Protein AF-A0A2V2U692-F1 (afdb_monomer_lite)

Structure (mmCIF, N/CA/C/O backbone):
data_AF-A0A2V2U692-F1
#
_entry.id   AF-A0A2V2U692-F1
#
loop_
_atom_site.group_PDB
_atom_site.id
_atom_site.type_symbol
_atom_site.label_atom_id
_atom_site.label_alt_id
_atom_site.label_comp_id
_atom_site.label_asym_id
_atom_site.label_entity_id
_atom_site.label_seq_id
_atom_site.pdbx_PDB_ins_code
_atom_site.Cartn_x
_atom_site.Cartn_y
_atom_site.Cartn_z
_atom_site.occupancy
_atom_site.B_iso_or_equiv
_atom_site.auth_seq_id
_atom_site.auth_comp_id
_atom_site.auth_asym_id
_atom_site.auth_atom_id
_atom_site.pdbx_PDB_model_num
ATOM 1 N N . MET A 1 1 ? -10.431 23.987 92.069 1.00 60.16 1 MET A N 1
ATOM 2 C CA . MET A 1 1 ? -9.105 24.564 91.732 1.00 60.16 1 MET A CA 1
ATOM 3 C C . MET A 1 1 ? -9.364 25.806 90.897 1.00 60.16 1 MET A C 1
ATOM 5 O O . MET A 1 1 ? -10.364 25.827 90.201 1.00 60.16 1 MET A O 1
ATOM 9 N N . THR A 1 2 ? -8.535 26.847 90.949 1.00 73.06 2 THR A N 1
ATOM 10 C CA . THR A 1 2 ? -8.689 27.976 90.015 1.00 73.06 2 THR A CA 1
ATOM 11 C C . THR A 1 2 ? -7.880 27.689 88.749 1.00 73.06 2 THR A C 1
ATOM 13 O O . THR A 1 2 ? -6.688 27.391 88.827 1.00 73.06 2 THR A O 1
ATOM 16 N N . PHE A 1 3 ? -8.535 27.697 87.585 1.00 84.31 3 PHE A N 1
ATOM 17 C CA . PHE A 1 3 ? -7.842 27.670 86.293 1.00 84.31 3 PHE A CA 1
ATOM 18 C C . PHE A 1 3 ? -7.097 28.993 86.097 1.00 84.31 3 PHE A C 1
ATOM 20 O O . PHE A 1 3 ? -7.592 30.046 86.503 1.00 84.31 3 PHE A O 1
ATOM 27 N N . THR A 1 4 ? -5.910 28.953 85.489 1.00 88.12 4 THR A N 1
ATOM 28 C CA . THR A 1 4 ? -5.216 30.186 85.089 1.00 88.12 4 THR A CA 1
ATOM 29 C C . THR A 1 4 ? -5.963 30.862 83.933 1.00 88.12 4 THR A C 1
ATOM 31 O O . THR A 1 4 ? -6.728 30.215 83.215 1.00 88.12 4 THR A O 1
ATOM 34 N N . GLU A 1 5 ? -5.734 32.159 83.712 1.00 86.69 5 GLU A N 1
ATOM 35 C CA . GLU A 1 5 ? -6.373 32.911 82.615 1.00 86.69 5 GLU A CA 1
ATOM 36 C C . GLU A 1 5 ? -6.120 32.271 81.236 1.00 86.69 5 GLU A C 1
ATOM 38 O O . GLU A 1 5 ? -6.993 32.256 80.365 1.00 86.69 5 GLU A O 1
ATOM 43 N N . GLU A 1 6 ? -4.945 31.664 81.046 1.00 87.44 6 GLU A N 1
ATOM 44 C CA . GLU A 1 6 ? -4.611 30.924 79.829 1.00 87.44 6 GLU A CA 1
ATOM 45 C C . GLU A 1 6 ? -5.430 29.638 79.667 1.00 87.44 6 GLU A C 1
ATOM 47 O O . GLU A 1 6 ? -5.907 29.351 78.566 1.00 87.44 6 GLU A O 1
ATOM 52 N N . GLU A 1 7 ? -5.628 28.881 80.749 1.00 91.19 7 GLU A N 1
ATOM 53 C CA . GLU A 1 7 ? -6.432 27.656 80.746 1.00 91.19 7 GLU A CA 1
ATOM 54 C C . GLU A 1 7 ? -7.916 27.955 80.505 1.00 91.19 7 GLU A C 1
ATOM 56 O O . GLU A 1 7 ? -8.573 27.226 79.759 1.00 91.19 7 GLU A O 1
ATOM 61 N N . GLN A 1 8 ? -8.429 29.056 81.060 1.00 91.19 8 GLN A N 1
ATOM 62 C CA . GLN A 1 8 ? -9.819 29.469 80.873 1.00 91.19 8 GLN A CA 1
ATOM 63 C C . GLN A 1 8 ? -10.123 29.802 79.405 1.00 91.19 8 GLN A C 1
ATOM 65 O O . GLN A 1 8 ? -11.116 29.330 78.850 1.00 91.19 8 GLN A O 1
ATOM 70 N N . ALA A 1 9 ? -9.220 30.521 78.735 1.00 92.25 9 ALA A N 1
ATOM 71 C CA . ALA A 1 9 ? -9.363 30.822 77.314 1.00 92.25 9 ALA A CA 1
ATOM 72 C C . ALA A 1 9 ? -9.293 29.564 76.425 1.00 92.25 9 ALA A C 1
ATOM 74 O O . ALA A 1 9 ? -9.996 29.474 75.417 1.00 92.25 9 ALA A O 1
ATOM 75 N N . ILE A 1 10 ? -8.478 28.566 76.798 1.00 93.69 10 ILE A N 1
ATOM 76 C CA . ILE A 1 10 ? -8.462 27.258 76.121 1.00 93.69 10 ILE A CA 1
ATOM 77 C C . ILE A 1 10 ? -9.816 26.555 76.290 1.00 93.69 10 ILE A C 1
ATOM 79 O O . ILE A 1 10 ? -10.353 26.027 75.316 1.00 93.69 10 ILE A O 1
ATOM 83 N N . ILE A 1 11 ? -10.384 26.563 77.500 1.00 93.88 11 ILE A N 1
ATOM 84 C CA . ILE A 1 11 ? -11.689 25.953 77.795 1.00 93.88 11 ILE A CA 1
ATOM 85 C C . ILE A 1 11 ? -12.804 26.613 76.973 1.00 93.88 11 ILE A C 1
ATOM 87 O O . ILE A 1 11 ? -13.639 25.907 76.406 1.00 93.88 11 ILE A O 1
ATOM 91 N N . ASP A 1 12 ? -12.818 27.939 76.853 1.00 94.88 12 ASP A N 1
ATOM 92 C CA . ASP A 1 12 ? -13.868 28.639 76.108 1.00 94.88 12 ASP A CA 1
ATOM 93 C C . ASP A 1 12 ? -13.792 28.380 74.596 1.00 94.88 12 ASP A C 1
ATOM 95 O O . ASP A 1 12 ? -14.825 28.193 73.950 1.00 94.88 12 ASP A O 1
ATOM 99 N N . LEU A 1 13 ? -12.586 28.241 74.033 1.00 94.88 13 LEU A N 1
ATOM 100 C CA . LEU A 1 13 ? -12.413 27.803 72.643 1.00 94.88 13 LEU A CA 1
ATOM 101 C C . LEU A 1 13 ? -12.824 26.336 72.430 1.00 94.88 13 LEU A C 1
ATOM 103 O O . LEU A 1 13 ? -13.384 26.001 71.382 1.00 94.88 13 LEU A O 1
ATOM 107 N N . LEU A 1 14 ? -12.587 25.460 73.414 1.00 92.88 14 LEU A N 1
ATOM 108 C CA . LEU A 1 14 ? -13.049 24.068 73.372 1.00 92.88 14 LEU A CA 1
ATOM 109 C C . LEU A 1 14 ? -14.583 23.979 73.402 1.00 92.88 14 LEU A C 1
ATOM 111 O O . LEU A 1 14 ? -15.147 23.192 72.645 1.00 92.88 14 LEU A O 1
ATOM 115 N N . LYS A 1 15 ? -15.267 24.815 74.200 1.00 92.94 15 LYS A N 1
ATOM 116 C CA . LYS A 1 15 ? -16.745 24.901 74.218 1.00 92.94 15 LYS A CA 1
ATOM 117 C C . LYS A 1 15 ? -17.331 25.342 72.873 1.00 92.94 15 LYS A C 1
ATOM 119 O O . LYS A 1 15 ? -18.435 24.940 72.529 1.00 92.94 15 LYS A O 1
ATOM 124 N N . GLN A 1 16 ? -16.590 26.134 72.096 1.00 91.94 16 GLN A N 1
ATOM 125 C CA . GLN A 1 16 ? -16.965 26.555 70.739 1.00 91.94 16 GLN A CA 1
ATOM 126 C C . GLN A 1 16 ? -16.652 25.500 69.656 1.00 91.94 16 GLN A C 1
ATOM 128 O O . GLN A 1 16 ? -16.699 25.815 68.466 1.00 91.94 16 GLN A O 1
ATOM 133 N N . ASN A 1 17 ? -16.297 24.264 70.035 1.00 91.25 17 ASN A N 1
ATOM 134 C CA . ASN A 1 17 ? -15.921 23.172 69.126 1.00 91.25 17 ASN A CA 1
ATOM 135 C C . ASN A 1 17 ? -14.740 23.499 68.186 1.00 91.25 17 ASN A C 1
ATOM 137 O O . ASN A 1 17 ? -14.625 22.934 67.095 1.00 91.25 17 ASN A O 1
ATOM 141 N N . LYS A 1 18 ? -13.830 24.402 68.585 1.00 95.00 18 LYS A N 1
ATOM 142 C CA . LYS A 1 18 ? -12.624 24.698 67.796 1.00 95.00 18 LYS A CA 1
ATOM 143 C C . LYS A 1 18 ? -11.637 23.526 67.850 1.00 95.00 18 LYS A C 1
ATOM 145 O O . LYS A 1 18 ? -11.481 22.859 68.872 1.00 95.00 18 LYS A O 1
ATOM 150 N N . SER A 1 19 ? -10.942 23.271 66.738 1.00 94.50 19 SER A N 1
ATOM 151 C CA . SER A 1 19 ? -9.984 22.161 66.645 1.00 94.50 19 SER A CA 1
ATOM 152 C C . SER A 1 19 ? -8.722 22.423 67.475 1.00 94.50 19 SER A C 1
ATOM 154 O O . SER A 1 19 ? -8.300 23.564 67.662 1.00 94.50 19 SER A O 1
ATOM 156 N N . TYR A 1 20 ? -8.045 21.361 67.921 1.00 94.44 20 TYR A N 1
ATOM 157 C CA . TYR A 1 20 ? -6.805 21.491 68.706 1.00 94.44 20 TYR A CA 1
ATOM 158 C C . TYR A 1 20 ? -5.695 22.216 67.941 1.00 94.44 20 TYR A C 1
ATOM 160 O O . TYR A 1 20 ? -4.837 22.844 68.554 1.00 94.44 20 TYR A O 1
ATOM 168 N N . SER A 1 21 ? -5.690 22.119 66.607 1.00 91.94 21 SER A N 1
ATOM 169 C CA . SER A 1 21 ? -4.721 22.841 65.783 1.00 91.94 21 SER A CA 1
ATOM 170 C C . SER A 1 21 ? -4.979 24.344 65.809 1.00 91.94 21 SER A C 1
ATOM 172 O O . SER A 1 21 ? -4.032 25.108 65.947 1.00 91.94 21 SER A O 1
ATOM 174 N N . TYR A 1 22 ? -6.251 24.747 65.739 1.00 94.50 22 TYR A N 1
ATOM 175 C CA . TYR A 1 22 ? -6.657 26.147 65.827 1.00 94.50 22 TYR A CA 1
ATOM 176 C C . TYR A 1 22 ? -6.308 26.739 67.197 1.00 94.50 22 TYR A C 1
ATOM 178 O O . TYR A 1 22 ? -5.666 27.777 67.279 1.00 94.50 22 TYR A O 1
ATOM 186 N N . ILE A 1 23 ? -6.648 26.036 68.280 1.00 94.81 23 ILE A N 1
ATOM 187 C CA . ILE A 1 23 ? -6.387 26.498 69.654 1.00 94.81 23 ILE A CA 1
ATOM 188 C C . ILE A 1 23 ? -4.881 26.617 69.925 1.00 94.81 23 ILE A C 1
ATOM 190 O O . ILE A 1 23 ? -4.443 27.559 70.582 1.00 94.81 23 ILE A O 1
ATOM 194 N N . ALA A 1 24 ? -4.079 25.683 69.404 1.00 93.75 24 ALA A N 1
ATOM 195 C CA . ALA A 1 24 ? -2.625 25.729 69.538 1.00 93.75 24 ALA A CA 1
ATOM 196 C C . ALA A 1 24 ? -2.021 26.956 68.844 1.00 93.75 24 ALA A C 1
ATOM 198 O O . ALA A 1 24 ? -1.100 27.566 69.382 1.00 93.75 24 ALA A O 1
ATOM 199 N N . GLN A 1 25 ? -2.556 27.320 67.677 1.00 93.00 25 GLN A N 1
ATOM 200 C CA . GLN A 1 25 ? -2.121 28.486 66.915 1.00 93.00 25 GLN A CA 1
ATOM 201 C C . GLN A 1 25 ? -2.566 29.797 67.576 1.00 93.00 25 GLN A C 1
ATOM 203 O O . GLN A 1 25 ? -1.743 30.686 67.749 1.00 93.00 25 GLN A O 1
ATOM 208 N N . GLU A 1 26 ? -3.830 29.882 67.997 1.00 93.31 26 GLU A N 1
ATOM 209 C CA . GLU A 1 26 ? -4.440 31.086 68.580 1.00 93.31 26 GLU A CA 1
ATOM 210 C C . GLU A 1 26 ? -3.880 31.428 69.966 1.00 93.31 26 GLU A C 1
ATOM 212 O O . GLU A 1 26 ? -3.677 32.587 70.308 1.00 93.31 26 GLU A O 1
ATOM 217 N N . ARG A 1 27 ? -3.644 30.408 70.799 1.00 92.56 27 ARG A N 1
ATOM 218 C CA . ARG A 1 27 ? -3.171 30.592 72.180 1.00 92.56 27 ARG A CA 1
ATOM 219 C C . ARG A 1 27 ? -1.671 30.355 72.330 1.00 92.56 27 ARG A C 1
ATOM 221 O O . ARG A 1 27 ? -1.178 30.373 73.450 1.00 92.56 27 ARG A O 1
ATOM 228 N N . HIS A 1 28 ? -0.963 30.082 71.232 1.00 90.31 28 HIS A N 1
ATOM 229 C CA . HIS A 1 28 ? 0.457 29.714 71.223 1.00 90.31 28 HIS A CA 1
ATOM 230 C C . HIS A 1 28 ? 0.811 28.594 72.220 1.00 90.31 28 HIS A C 1
ATOM 232 O O . HIS A 1 28 ? 1.889 28.581 72.813 1.00 90.31 28 HIS A O 1
ATOM 238 N N . THR A 1 29 ? -0.094 27.624 72.411 1.00 91.75 29 THR A N 1
ATOM 239 C CA . THR A 1 29 ? 0.102 26.525 73.370 1.00 91.75 29 THR A CA 1
ATOM 240 C C . THR A 1 29 ? 0.307 25.186 72.675 1.00 91.75 29 THR A C 1
ATOM 242 O O . THR A 1 29 ? -0.199 24.927 71.583 1.00 91.75 29 THR A O 1
ATOM 245 N N . SER A 1 30 ? 1.047 24.281 73.319 1.00 93.81 30 SER A N 1
ATOM 246 C CA . SER A 1 30 ? 1.223 22.935 72.773 1.00 93.81 30 SER A CA 1
ATOM 247 C C . SER A 1 30 ? -0.081 22.130 72.847 1.00 93.81 30 SER A C 1
ATOM 249 O O . SER A 1 30 ? -0.811 22.177 73.839 1.00 93.81 30 SER A O 1
ATOM 251 N N . ARG A 1 31 ? -0.331 21.278 71.843 1.00 90.62 31 ARG A N 1
ATOM 252 C CA . ARG A 1 31 ? -1.474 20.337 71.835 1.00 90.62 31 ARG A CA 1
ATOM 253 C C . ARG A 1 31 ? -1.527 19.446 73.082 1.00 90.62 31 ARG A C 1
ATOM 255 O O . ARG A 1 31 ? -2.606 19.060 73.525 1.00 90.62 31 ARG A O 1
ATOM 262 N N . ARG A 1 32 ? -0.363 19.143 73.669 1.00 91.88 32 ARG A N 1
ATOM 263 C CA . ARG A 1 32 ? -0.252 18.377 74.917 1.00 91.88 32 ARG A CA 1
ATOM 264 C C . ARG A 1 32 ? -0.815 19.151 76.108 1.00 91.88 32 ARG A C 1
ATOM 266 O O . ARG A 1 32 ? -1.456 18.539 76.957 1.00 91.88 32 ARG A O 1
ATOM 273 N N . ASN A 1 33 ? -0.606 20.468 76.150 1.00 91.50 33 ASN A N 1
ATOM 274 C CA . ASN A 1 33 ? -1.170 21.326 77.188 1.00 91.50 33 ASN A CA 1
ATOM 275 C C . ASN A 1 33 ? -2.694 21.427 77.043 1.00 91.50 33 ASN A C 1
ATOM 277 O O . ASN A 1 33 ? -3.408 21.130 77.992 1.00 91.50 33 ASN A O 1
ATOM 281 N N . ILE A 1 34 ? -3.191 21.669 75.823 1.00 93.75 34 ILE A N 1
ATOM 282 C CA . ILE A 1 34 ? -4.634 21.703 75.511 1.00 93.75 34 ILE A CA 1
ATOM 283 C C . ILE A 1 34 ? -5.331 20.414 75.965 1.00 93.75 34 ILE A C 1
ATOM 285 O O . ILE A 1 34 ? -6.373 20.453 76.616 1.00 93.75 34 ILE A O 1
ATOM 289 N N . SER A 1 35 ? -4.730 19.255 75.674 1.00 93.62 35 SER A N 1
ATOM 290 C CA . SER A 1 35 ? -5.278 17.963 76.093 1.00 93.62 35 SER A CA 1
ATOM 291 C C . SER A 1 35 ? -5.314 17.791 77.614 1.00 93.62 35 SER A C 1
ATOM 293 O O . SER A 1 35 ? -6.242 17.164 78.123 1.00 93.62 35 SER A O 1
ATOM 295 N N . ARG A 1 36 ? -4.317 18.310 78.344 1.00 93.56 36 ARG A N 1
ATOM 296 C CA . ARG A 1 36 ? -4.291 18.264 79.814 1.00 93.56 36 ARG A CA 1
ATOM 297 C C . ARG A 1 36 ? -5.360 19.173 80.410 1.00 93.56 36 ARG A C 1
ATOM 299 O O . ARG A 1 36 ? -6.075 18.733 81.304 1.00 93.56 36 ARG A O 1
ATOM 306 N N . THR A 1 37 ? -5.503 20.389 79.888 1.00 92.88 37 THR A N 1
ATOM 307 C CA . THR A 1 37 ? -6.525 21.342 80.332 1.00 92.88 37 THR A CA 1
ATOM 308 C C . THR A 1 37 ? -7.933 20.806 80.072 1.00 92.88 37 THR A C 1
ATOM 310 O O . THR A 1 37 ? -8.757 20.833 80.981 1.00 92.88 37 THR A O 1
ATOM 313 N N . LYS A 1 38 ? -8.196 20.215 78.894 1.00 93.75 38 LYS A N 1
ATOM 314 C CA . LYS A 1 38 ? -9.482 19.555 78.601 1.00 93.75 38 LYS A CA 1
ATOM 315 C C . LYS A 1 38 ? -9.794 18.446 79.607 1.00 93.75 38 LYS A C 1
ATOM 317 O O . LYS A 1 38 ? -10.885 18.423 80.163 1.00 93.75 38 LYS A O 1
ATOM 322 N N . LYS A 1 39 ? -8.826 17.564 79.873 1.00 92.81 39 LYS A N 1
ATOM 323 C CA . LYS A 1 39 ? -9.001 16.459 80.822 1.00 92.81 39 LYS A CA 1
ATOM 324 C C . LYS A 1 39 ? -9.292 16.968 82.239 1.00 92.81 39 LYS A C 1
ATOM 326 O O . LYS A 1 39 ? -10.225 16.495 82.873 1.00 92.81 39 LYS A O 1
ATOM 331 N N . ARG A 1 40 ? -8.540 17.970 82.713 1.00 90.88 40 ARG A N 1
ATOM 332 C CA . ARG A 1 40 ? -8.783 18.611 84.019 1.00 90.88 40 ARG A CA 1
ATOM 333 C C . ARG A 1 40 ? -10.176 19.239 84.100 1.00 90.88 40 ARG A C 1
ATOM 335 O O . ARG A 1 40 ? -10.840 19.102 85.119 1.00 90.88 40 ARG A O 1
ATOM 342 N N . TYR A 1 41 ? -10.617 19.900 83.031 1.00 90.06 41 TYR A N 1
ATOM 343 C CA . TYR A 1 41 ? -11.951 20.491 82.948 1.00 90.06 41 TYR A CA 1
ATOM 344 C C . TYR A 1 41 ? -13.064 19.434 83.014 1.00 90.06 41 TYR A C 1
ATOM 346 O O . TYR A 1 41 ? -14.029 19.605 83.754 1.00 90.06 41 TYR A O 1
ATOM 354 N N . GLU A 1 42 ? -12.918 18.322 82.292 1.00 88.56 42 GLU A N 1
ATOM 355 C CA . GLU A 1 42 ? -13.860 17.196 82.344 1.00 88.56 42 GLU A CA 1
ATOM 356 C C . GLU A 1 42 ? -13.921 16.570 83.748 1.00 88.56 42 GLU A C 1
ATOM 358 O O . GLU A 1 42 ? -15.014 16.332 84.260 1.00 88.56 42 GLU A O 1
ATOM 363 N N . GLU A 1 43 ? -12.770 16.388 84.404 1.00 86.44 43 GLU A N 1
ATOM 364 C CA . GLU A 1 43 ? -12.675 15.861 85.773 1.00 86.44 43 GLU A CA 1
ATOM 365 C C . GLU A 1 43 ? -13.322 16.793 86.820 1.00 86.44 43 GLU A C 1
ATOM 367 O O . GLU A 1 43 ? -13.951 16.329 87.777 1.00 86.44 43 GLU A O 1
ATOM 372 N N . GLU A 1 44 ? -13.203 18.115 86.660 1.00 83.62 44 GLU A N 1
ATOM 373 C CA . GLU A 1 44 ? -13.838 19.089 87.559 1.00 83.62 44 GLU A CA 1
ATOM 374 C C . GLU A 1 44 ? -15.355 19.177 87.319 1.00 83.62 44 GLU A C 1
ATOM 376 O O . GLU A 1 44 ? -16.126 19.290 88.273 1.00 83.62 44 GLU A O 1
ATOM 381 N N . GLN A 1 45 ? -15.812 18.994 86.075 1.00 80.62 45 GLN A N 1
ATOM 382 C CA . GLN A 1 45 ? -17.240 18.867 85.762 1.00 80.62 45 GLN A CA 1
ATOM 383 C C . GLN A 1 45 ? -17.864 17.594 86.347 1.00 80.62 45 GLN A C 1
ATOM 385 O O . GLN A 1 45 ? -19.007 17.630 86.806 1.00 80.62 45 GLN A O 1
ATOM 390 N N . THR A 1 46 ? -17.137 16.472 86.375 1.00 76.81 46 THR A N 1
ATOM 391 C CA . THR A 1 46 ? -17.617 15.249 87.038 1.00 76.81 46 THR A CA 1
ATOM 392 C C . THR A 1 46 ? -17.681 15.408 88.556 1.00 76.81 46 THR A C 1
ATOM 394 O O . THR A 1 46 ? -18.691 15.042 89.152 1.00 76.81 46 THR A O 1
ATOM 397 N N . LYS A 1 47 ? -16.689 16.062 89.178 1.00 74.62 47 LYS A N 1
ATOM 398 C CA . LYS A 1 47 ? -16.688 16.324 90.630 1.00 74.62 47 LYS A CA 1
ATOM 399 C C . LYS A 1 47 ? -17.812 17.271 91.059 1.00 74.62 47 LYS A C 1
ATOM 401 O O . LYS A 1 47 ? -18.485 17.002 92.050 1.00 74.62 47 LYS A O 1
ATOM 406 N N . ASN A 1 48 ? -18.086 18.320 90.278 1.00 63.62 48 ASN A N 1
ATOM 407 C CA . ASN A 1 48 ? -19.210 19.224 90.540 1.00 63.62 48 ASN A CA 1
ATOM 408 C C . ASN A 1 48 ? -20.578 18.539 90.356 1.00 63.62 48 ASN A C 1
ATOM 410 O O . ASN A 1 48 ? -21.522 18.859 91.078 1.00 63.62 48 ASN A O 1
ATOM 414 N N . LYS A 1 49 ? -20.705 17.574 89.433 1.00 63.91 49 LYS A N 1
ATOM 415 C CA . LYS A 1 49 ? -21.928 16.760 89.294 1.00 63.91 49 LYS A CA 1
ATOM 416 C C . LYS A 1 49 ? -22.116 15.782 90.457 1.00 63.91 49 LYS A C 1
ATOM 418 O O . LYS A 1 49 ? -23.246 15.600 90.899 1.00 63.91 49 LYS A O 1
ATOM 423 N N . GLU A 1 50 ? -21.040 15.202 90.983 1.00 59.72 50 GLU A N 1
ATOM 424 C CA . GLU A 1 50 ? -21.099 14.304 92.144 1.00 59.72 50 GLU A CA 1
ATOM 425 C C . GLU A 1 50 ? -21.409 15.063 93.446 1.00 59.72 50 GLU A C 1
ATOM 427 O O . GLU A 1 50 ? -22.249 14.603 94.219 1.00 59.72 50 GLU A O 1
ATOM 432 N N . GLN A 1 51 ? -20.864 16.271 93.647 1.00 53.84 51 GLN A N 1
ATOM 433 C CA . GLN A 1 51 ? -21.195 17.125 94.801 1.00 53.84 51 GLN A CA 1
ATOM 434 C C . GLN A 1 51 ? -22.603 17.747 94.732 1.00 53.84 51 GLN A C 1
ATOM 436 O O . GLN A 1 51 ? -23.257 17.856 95.767 1.00 53.84 51 GLN A O 1
ATOM 441 N N . ASN A 1 52 ? -23.139 18.041 93.539 1.00 49.78 52 ASN A N 1
ATOM 442 C CA . ASN A 1 52 ? -24.546 18.449 93.377 1.00 49.78 52 ASN A CA 1
ATOM 443 C C . ASN A 1 52 ? -25.547 17.275 93.413 1.00 49.78 52 ASN A C 1
ATOM 445 O O . ASN A 1 52 ? -26.753 17.509 93.440 1.00 49.78 52 ASN A O 1
ATOM 449 N N . SER A 1 53 ? -25.082 16.019 93.463 1.00 47.62 53 SER A N 1
ATOM 450 C CA . SER A 1 53 ? -25.946 14.839 93.651 1.00 47.62 53 SER A CA 1
ATOM 451 C C . SER A 1 53 ? -26.215 14.488 95.125 1.00 47.62 53 SER A C 1
ATOM 453 O O . SER A 1 53 ? -27.042 13.622 95.407 1.00 47.62 53 SER A O 1
ATOM 455 N N . VAL A 1 54 ? -25.564 15.181 96.072 1.00 49.28 54 VAL A N 1
ATOM 456 C CA . VAL A 1 54 ? -25.684 14.930 97.525 1.00 49.28 54 VAL A CA 1
ATOM 457 C C . VAL A 1 54 ? -26.590 15.953 98.239 1.00 49.28 54 VAL A C 1
ATOM 459 O O . VAL A 1 54 ? -26.963 15.731 99.383 1.00 49.28 54 VAL A O 1
ATOM 462 N N . VAL A 1 55 ? -27.057 17.014 97.564 1.00 45.56 55 VAL A N 1
ATOM 463 C CA . VAL A 1 55 ? -27.984 18.015 98.154 1.00 45.56 55 VAL A CA 1
ATOM 464 C C . VAL A 1 55 ? -29.468 17.760 97.815 1.00 45.56 55 VAL A C 1
ATOM 466 O O . VAL A 1 55 ? -30.342 18.415 98.360 1.00 45.56 55 VAL A O 1
ATOM 469 N N . ASN A 1 56 ? -29.797 16.735 97.017 1.00 44.69 56 ASN A N 1
ATOM 470 C CA . ASN A 1 56 ? -31.187 16.286 96.796 1.00 44.69 56 ASN A CA 1
ATOM 471 C C . ASN A 1 56 ? -31.413 14.844 97.286 1.00 44.69 56 ASN A C 1
ATOM 473 O O . ASN A 1 56 ? -31.967 14.000 96.580 1.00 44.69 56 ASN A O 1
ATOM 477 N N . LYS A 1 57 ? -30.955 14.550 98.507 1.00 43.22 57 LYS A N 1
ATOM 478 C CA . LYS A 1 57 ? -31.222 13.289 99.217 1.00 43.22 57 LYS A CA 1
ATOM 479 C C . LYS A 1 57 ? -31.652 13.512 100.673 1.00 43.22 57 LYS A C 1
ATOM 481 O O . LYS A 1 57 ? -31.343 12.710 101.537 1.00 43.22 57 LYS A O 1
ATOM 486 N N . GLU A 1 58 ? -32.417 14.567 100.935 1.00 44.44 58 GLU A N 1
ATOM 487 C CA . GLU A 1 58 ? -33.189 14.724 102.177 1.00 44.44 58 GLU A CA 1
ATOM 488 C C . GLU A 1 58 ? -34.577 15.272 101.835 1.00 44.44 58 GLU A C 1
ATOM 490 O O . GLU A 1 58 ? -34.815 16.475 101.849 1.00 44.44 58 GLU A O 1
ATOM 495 N N . SER A 1 59 ? -35.466 14.378 101.397 1.00 41.78 59 SER A N 1
ATOM 496 C CA . SER A 1 59 ? -36.940 14.483 101.473 1.00 41.78 59 SER A CA 1
ATOM 497 C C . SER A 1 59 ? -37.584 13.364 100.643 1.00 41.78 59 SER A C 1
ATOM 499 O O . SER A 1 59 ? -38.383 13.589 99.740 1.00 41.78 59 SER A O 1
ATOM 501 N N . VAL A 1 60 ? -37.222 12.116 100.946 1.00 49.28 60 VAL A N 1
ATOM 502 C CA . VAL A 1 60 ? -38.062 10.959 100.611 1.00 49.28 60 VAL A CA 1
ATOM 503 C C . VAL A 1 60 ? -38.525 10.386 101.932 1.00 49.28 60 VAL A C 1
ATOM 505 O O . VAL A 1 60 ? -37.946 9.441 102.438 1.00 49.28 60 VAL A O 1
ATOM 508 N N . GLU A 1 61 ? -39.517 11.045 102.513 1.00 45.09 61 GLU A N 1
ATOM 509 C CA . GLU A 1 61 ? -40.505 10.447 103.402 1.00 45.09 61 GLU A CA 1
ATOM 510 C C . GLU A 1 61 ? -41.594 11.505 103.608 1.00 45.09 61 GLU A C 1
ATOM 512 O O . GLU A 1 61 ? -41.333 12.592 104.117 1.00 45.09 61 GLU A O 1
ATOM 517 N N . ASN A 1 62 ? -42.809 11.171 103.166 1.00 44.78 62 ASN A N 1
ATOM 518 C CA . ASN A 1 62 ? -44.053 11.944 103.274 1.00 44.78 62 ASN A CA 1
ATOM 519 C C . ASN A 1 62 ? -44.274 13.054 102.231 1.00 44.78 62 ASN A C 1
ATOM 521 O O . ASN A 1 62 ? -44.026 14.222 102.502 1.00 44.78 62 ASN A O 1
ATOM 525 N N . GLN A 1 63 ? -44.847 12.685 101.077 1.00 39.84 63 GLN A N 1
ATOM 526 C CA . GLN A 1 63 ? -46.008 13.371 100.474 1.00 39.84 63 GLN A CA 1
ATOM 527 C C . GLN A 1 63 ? -46.470 12.622 99.210 1.00 39.84 63 GLN A C 1
ATOM 529 O O . GLN A 1 63 ? -46.211 13.007 98.071 1.00 39.84 63 GLN A O 1
ATOM 534 N N . GLU A 1 64 ? -47.200 11.526 99.417 1.00 46.59 64 GLU A N 1
ATOM 535 C CA . GLU A 1 64 ? -48.281 11.178 98.495 1.00 46.59 64 GLU A CA 1
ATOM 536 C C . GLU A 1 64 ? -49.311 12.318 98.525 1.00 46.59 64 GLU A C 1
ATOM 538 O O . GLU A 1 64 ? -49.585 12.863 99.590 1.00 46.59 64 GLU A O 1
ATOM 543 N N . GLN A 1 65 ? -49.906 12.621 97.366 1.00 44.06 65 GLN A N 1
ATOM 544 C CA . GLN A 1 65 ? -50.950 13.637 97.121 1.00 44.06 65 GLN A CA 1
ATOM 545 C C . GLN A 1 65 ? -50.467 15.020 96.640 1.00 44.06 65 GLN A C 1
ATOM 547 O O . GLN A 1 65 ? -50.744 16.044 97.248 1.00 44.06 65 GLN A O 1
ATOM 552 N N . ASN A 1 66 ? -49.848 15.063 95.454 1.00 41.56 66 ASN A N 1
ATOM 553 C CA . ASN A 1 66 ? -50.137 16.104 94.453 1.00 41.56 66 ASN A CA 1
ATOM 554 C C . ASN A 1 66 ? -49.729 15.619 93.048 1.00 41.56 66 ASN A C 1
ATOM 556 O O . ASN A 1 66 ? -48.612 15.834 92.582 1.00 41.56 66 ASN A O 1
ATOM 560 N N . LYS A 1 67 ? -50.644 14.925 92.353 1.00 49.91 67 LYS A N 1
ATOM 561 C CA . LYS A 1 67 ? -50.501 14.624 90.918 1.00 49.91 67 LYS A CA 1
ATOM 562 C C . LYS A 1 67 ? -50.603 15.939 90.144 1.00 49.91 67 LYS A C 1
ATOM 564 O O . LYS A 1 67 ? -51.706 16.421 89.896 1.00 49.91 67 LYS A O 1
ATOM 569 N N . VAL A 1 68 ? -49.472 16.491 89.714 1.00 54.22 68 VAL A N 1
ATOM 570 C CA . VAL A 1 68 ? -49.452 17.457 88.609 1.00 54.22 68 VAL A CA 1
ATOM 571 C C . VAL A 1 68 ? -50.027 16.731 87.390 1.00 54.22 68 VAL A C 1
ATOM 573 O O . VAL A 1 68 ? -49.409 15.805 86.864 1.00 54.22 68 VAL A O 1
ATOM 576 N N . GLN A 1 69 ? -51.253 17.070 86.988 1.00 68.25 69 GLN A N 1
ATOM 577 C CA . GLN A 1 69 ? -51.867 16.499 85.793 1.00 68.25 69 GLN A CA 1
ATOM 578 C C . GLN A 1 69 ? -51.079 16.992 84.575 1.00 68.25 69 GLN A C 1
ATOM 580 O O . GLN A 1 69 ? -51.170 18.156 84.193 1.00 68.25 69 GLN A O 1
ATOM 585 N N . LEU A 1 70 ? -50.261 16.117 83.987 1.00 75.75 70 LEU A N 1
ATOM 586 C CA . LEU A 1 70 ? -49.589 16.388 82.717 1.00 75.75 70 LEU A CA 1
ATOM 587 C C . LEU A 1 70 ? -50.639 16.726 81.652 1.00 75.75 70 LEU A C 1
ATOM 589 O O . LEU A 1 70 ? -51.692 16.089 81.606 1.00 75.75 70 LEU A O 1
ATOM 593 N N . SER A 1 71 ? -50.347 17.691 80.780 1.00 87.06 71 SER A N 1
ATOM 594 C CA . SER A 1 71 ? -51.216 17.988 79.636 1.00 87.06 71 SER A CA 1
ATOM 595 C C . SER A 1 71 ? -51.369 16.750 78.739 1.00 87.06 71 SER A C 1
ATOM 597 O O . SER A 1 71 ? -50.454 15.925 78.678 1.00 87.06 71 SER A O 1
ATOM 599 N N . LYS A 1 72 ? -52.495 16.608 78.024 1.00 85.06 72 LYS A N 1
ATOM 600 C CA . LYS A 1 72 ? -52.720 15.459 77.124 1.00 85.06 72 LYS A CA 1
ATOM 601 C C . LYS A 1 72 ? -51.565 15.244 76.122 1.00 85.06 72 LYS A C 1
ATOM 603 O O . LYS A 1 72 ? -51.083 14.117 76.052 1.00 85.06 72 LYS A O 1
ATOM 608 N N . PRO A 1 73 ? -51.018 16.277 75.441 1.00 86.75 73 PRO A N 1
ATOM 609 C CA . PRO A 1 73 ? -49.824 16.114 74.606 1.00 86.75 73 PRO A CA 1
ATOM 610 C C . PRO A 1 73 ? -48.610 15.605 75.389 1.00 86.75 73 PRO A C 1
ATOM 612 O O . PRO A 1 73 ? -47.932 14.691 74.942 1.00 86.75 73 PRO A O 1
ATOM 615 N N . SER A 1 74 ? -48.357 16.120 76.596 1.00 88.44 74 SER A N 1
ATOM 616 C CA . SER A 1 74 ? -47.251 15.635 77.436 1.00 88.44 74 SER A CA 1
ATOM 617 C C . SER A 1 74 ? -47.419 14.166 77.847 1.00 88.44 74 SER A C 1
ATOM 619 O O . SER A 1 74 ? -46.426 13.452 77.959 1.00 88.44 74 SER A O 1
ATOM 621 N N . GLN A 1 75 ? -48.657 13.702 78.051 1.00 91.19 75 GLN A N 1
ATOM 622 C CA . GLN A 1 75 ? -48.957 12.289 78.305 1.00 91.19 75 GLN A CA 1
ATOM 623 C C . GLN A 1 75 ? -48.707 11.433 77.055 1.00 91.19 75 GLN A C 1
ATOM 625 O O . GLN A 1 75 ? -48.052 10.401 77.163 1.00 91.19 75 GLN A O 1
ATOM 630 N N . VAL A 1 76 ? -49.134 11.895 75.872 1.00 91.38 76 VAL A N 1
ATOM 631 C CA . VAL A 1 76 ? -48.854 11.246 74.575 1.00 91.38 76 VAL A CA 1
ATOM 632 C C . VAL A 1 76 ? -47.345 11.087 74.357 1.00 91.38 76 VAL A C 1
ATOM 634 O O . VAL A 1 76 ? -46.870 9.984 74.094 1.00 91.38 76 VAL A O 1
ATOM 637 N N . LEU A 1 77 ? -46.573 12.166 74.533 1.00 90.12 77 LEU A N 1
ATOM 638 C CA . LEU A 1 77 ? -45.113 12.150 74.391 1.00 90.12 77 LEU A CA 1
ATOM 639 C C . LEU A 1 77 ? -44.454 11.172 75.368 1.00 90.12 77 LEU A C 1
ATOM 641 O O . LEU A 1 77 ? -43.548 10.435 74.988 1.00 90.12 77 LEU A O 1
ATOM 645 N N . LYS A 1 78 ? -44.925 11.138 76.621 1.00 91.44 78 LYS A N 1
ATOM 646 C CA . LYS A 1 78 ? -44.424 10.204 77.633 1.00 91.44 78 LYS A CA 1
ATOM 647 C C . LYS A 1 78 ? -44.631 8.750 77.199 1.00 91.44 78 LYS A C 1
ATOM 649 O O . LYS A 1 78 ? -43.684 7.974 77.262 1.00 91.44 78 LYS A O 1
ATOM 654 N N . LEU A 1 79 ? -45.821 8.399 76.709 1.00 92.62 79 LEU A N 1
ATOM 655 C CA . LEU A 1 79 ? -46.113 7.041 76.238 1.00 92.62 79 LEU A CA 1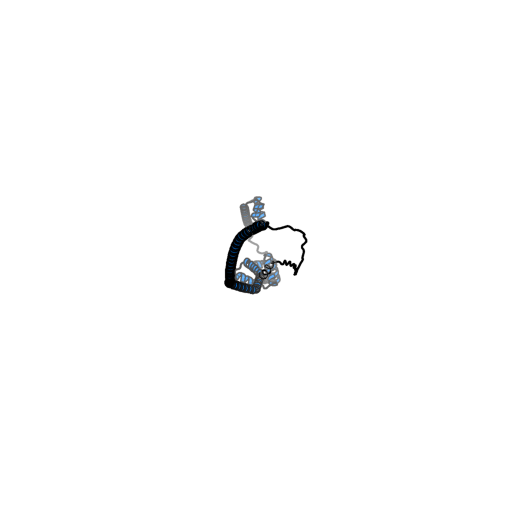
ATOM 656 C C . LEU A 1 79 ? -45.294 6.664 74.990 1.00 92.62 79 LEU A C 1
ATOM 658 O O . LEU A 1 79 ? -44.884 5.512 74.851 1.00 92.62 79 LEU A O 1
ATOM 662 N N . PHE A 1 80 ? -44.983 7.623 74.112 1.00 90.12 80 PHE A N 1
ATOM 663 C CA . PHE A 1 80 ? -44.057 7.387 72.999 1.00 90.12 80 PHE A CA 1
ATOM 664 C C . PHE A 1 80 ? -42.610 7.180 73.455 1.00 90.12 80 PHE A C 1
ATOM 666 O O . PHE A 1 80 ? -41.941 6.288 72.938 1.00 90.12 80 PHE A O 1
ATOM 673 N N . CYS A 1 81 ? -42.139 7.928 74.459 1.00 86.56 81 CY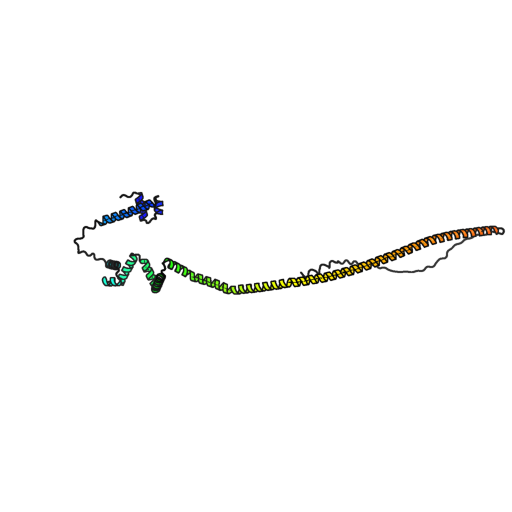S A N 1
ATOM 674 C CA . CYS A 1 81 ? -40.843 7.668 75.094 1.00 86.56 81 CYS A CA 1
ATOM 675 C C . CYS A 1 81 ? -40.786 6.279 75.754 1.00 86.56 81 CYS A C 1
ATOM 677 O O . CYS A 1 81 ? -39.719 5.674 75.815 1.00 86.56 81 CYS A O 1
ATOM 679 N N . GLU A 1 82 ? -41.925 5.764 76.222 1.00 91.00 82 GLU A N 1
ATOM 680 C CA . GLU A 1 82 ? -42.078 4.397 76.740 1.00 91.00 82 GLU A CA 1
ATOM 681 C C . GLU A 1 82 ? -42.176 3.331 75.625 1.00 91.00 82 GLU A C 1
ATOM 683 O O . GLU A 1 82 ? -42.211 2.137 75.915 1.00 91.00 82 GLU A O 1
ATOM 688 N N . GLY A 1 83 ? -42.185 3.735 74.349 1.00 87.00 83 GLY A N 1
ATOM 689 C CA . GLY A 1 83 ? -42.182 2.839 73.190 1.00 87.00 83 GLY A CA 1
ATOM 690 C C . GLY A 1 83 ? -43.559 2.334 72.751 1.00 87.00 83 GLY A C 1
ATOM 691 O O . GLY A 1 83 ? -43.624 1.404 71.943 1.00 87.00 83 GLY A O 1
ATOM 692 N N . LYS A 1 84 ? -44.657 2.921 73.251 1.00 92.81 84 LYS A N 1
ATOM 693 C CA . LYS A 1 84 ? -46.019 2.547 72.835 1.00 92.81 84 LYS A CA 1
ATOM 694 C C . LYS A 1 84 ? -46.313 2.996 71.404 1.00 92.81 84 LYS A C 1
ATOM 696 O O . LYS A 1 84 ? -45.843 4.040 70.951 1.00 92.81 84 LYS A O 1
ATOM 701 N N . LYS A 1 85 ? -47.109 2.211 70.675 1.00 90.75 85 LYS A N 1
ATOM 702 C CA . LYS A 1 85 ? -47.522 2.533 69.296 1.00 90.75 85 LYS A CA 1
ATOM 703 C C . LYS A 1 85 ? -48.645 3.566 69.292 1.00 90.75 85 LYS A C 1
ATOM 705 O O . LYS A 1 85 ? -49.461 3.587 70.205 1.00 90.75 85 LYS A O 1
ATOM 710 N N . THR A 1 86 ? -48.778 4.342 68.214 1.00 91.00 86 THR A N 1
ATOM 711 C CA . THR A 1 86 ? -49.821 5.378 68.061 1.00 91.00 86 THR A CA 1
ATOM 712 C C . THR A 1 86 ? -51.229 4.877 68.403 1.00 91.00 86 THR A C 1
ATOM 714 O O . THR A 1 86 ? -51.980 5.561 69.090 1.00 91.00 86 THR A O 1
ATOM 717 N N . VAL A 1 87 ? -51.578 3.658 67.975 1.00 92.12 87 VAL A N 1
ATOM 718 C CA . VAL A 1 87 ? -52.890 3.048 68.251 1.00 92.12 87 VAL A CA 1
ATOM 719 C C . VAL A 1 87 ? -53.072 2.735 69.740 1.00 92.12 87 VAL A C 1
ATOM 721 O O . VAL A 1 87 ? -54.142 2.971 70.286 1.00 92.12 87 VAL A O 1
ATOM 724 N N . GLU A 1 88 ? -52.031 2.246 70.413 1.00 92.06 88 GLU A N 1
ATOM 725 C CA . GLU A 1 88 ? -52.060 1.940 71.851 1.00 92.06 88 GLU A CA 1
ATOM 726 C C . GLU A 1 88 ? -52.188 3.228 72.672 1.00 92.06 88 GLU A C 1
ATOM 728 O O . GLU A 1 88 ? -52.985 3.291 73.602 1.00 92.06 88 GLU A O 1
ATOM 733 N N . VAL A 1 89 ? -51.472 4.280 72.265 1.00 92.56 89 VAL A N 1
ATOM 734 C CA . VAL A 1 89 ? -51.548 5.616 72.872 1.00 92.56 89 VAL A CA 1
ATOM 735 C C . VAL A 1 89 ? -52.936 6.238 72.695 1.00 92.56 89 VAL A C 1
ATOM 737 O O . VAL A 1 89 ? -53.474 6.809 73.642 1.00 92.56 89 VAL A O 1
ATOM 740 N N . ALA A 1 90 ? -53.539 6.100 71.509 1.00 94.31 90 ALA A N 1
ATOM 741 C CA . ALA A 1 90 ? -54.896 6.572 71.238 1.00 94.31 90 ALA A CA 1
ATOM 742 C C . ALA A 1 90 ? -55.941 5.864 72.114 1.00 94.31 90 ALA A C 1
ATOM 744 O O . ALA A 1 90 ? -56.828 6.522 72.650 1.00 94.31 90 ALA A O 1
ATOM 745 N N . ILE A 1 91 ? -55.804 4.546 72.299 1.00 92.12 91 ILE A N 1
ATOM 746 C CA . ILE A 1 91 ? -56.688 3.744 73.158 1.00 92.12 91 ILE A CA 1
ATOM 747 C C . ILE A 1 91 ? -56.519 4.125 74.635 1.00 92.12 91 ILE A C 1
ATOM 749 O O . ILE A 1 91 ? -57.503 4.273 75.350 1.00 92.12 91 ILE A O 1
ATOM 753 N N . GLU A 1 92 ? -55.283 4.285 75.104 1.00 94.44 92 GLU A N 1
ATOM 754 C CA . GLU A 1 92 ? -54.989 4.531 76.519 1.00 94.44 92 GLU A CA 1
ATOM 755 C C . GLU A 1 92 ? -55.363 5.938 76.984 1.00 94.44 92 GLU A C 1
ATOM 757 O O . GLU A 1 92 ? -55.767 6.124 78.132 1.00 94.44 92 GLU A O 1
ATOM 762 N N . LEU A 1 93 ? -55.242 6.927 76.098 1.00 92.62 93 LEU A N 1
ATOM 763 C CA . LEU A 1 93 ? -55.573 8.320 76.397 1.00 92.62 93 LEU A CA 1
ATOM 764 C C . LEU A 1 93 ? -56.962 8.737 75.902 1.00 92.62 93 LEU A C 1
ATOM 766 O O . LEU A 1 93 ? -57.323 9.905 76.066 1.00 92.62 93 LEU A O 1
ATOM 770 N N . ASP A 1 94 ? -57.720 7.804 75.314 1.00 93.50 94 ASP A N 1
ATOM 771 C CA . ASP A 1 94 ? -59.029 8.042 74.693 1.00 93.50 94 ASP A CA 1
ATOM 772 C C . ASP A 1 94 ? -58.990 9.255 73.740 1.00 93.50 94 ASP A C 1
ATOM 774 O O . ASP A 1 94 ? -59.726 10.236 73.871 1.00 93.50 94 ASP A O 1
ATOM 778 N N . MET A 1 95 ? -58.019 9.234 72.821 1.00 92.75 95 MET A N 1
ATOM 779 C CA . MET A 1 95 ? -57.754 10.305 71.857 1.00 92.75 95 MET A CA 1
ATOM 780 C C . MET A 1 95 ? -58.001 9.834 70.427 1.00 92.75 95 MET A C 1
ATOM 782 O O . MET A 1 95 ? -57.794 8.668 70.086 1.00 92.75 95 MET A O 1
ATOM 786 N N . GLN A 1 96 ? -58.387 10.760 69.545 1.00 93.56 96 GLN A N 1
ATOM 787 C CA . GLN A 1 96 ? -58.493 10.439 68.125 1.00 93.56 96 GLN A CA 1
ATOM 788 C C . GLN A 1 96 ? -57.105 10.162 67.539 1.00 93.56 96 GLN A C 1
ATOM 790 O O . GLN A 1 96 ? -56.156 10.909 67.776 1.00 93.56 96 GLN A O 1
ATOM 795 N N . ILE A 1 97 ? -56.997 9.125 66.705 1.00 91.19 97 ILE A N 1
ATOM 796 C CA . ILE A 1 97 ? -55.725 8.717 66.083 1.00 91.19 97 ILE A CA 1
ATOM 797 C C . ILE A 1 97 ? -55.072 9.881 65.325 1.00 91.19 97 ILE A C 1
ATOM 799 O O . ILE A 1 97 ? -53.868 10.067 65.432 1.00 91.19 97 ILE A O 1
ATOM 803 N N . ALA A 1 98 ? -55.858 10.719 64.641 1.00 91.56 98 ALA A N 1
ATOM 804 C CA . ALA A 1 98 ? -55.344 11.889 63.926 1.00 91.56 98 ALA A CA 1
ATOM 805 C C . ALA A 1 98 ? -54.679 12.931 64.852 1.00 91.56 98 ALA A C 1
ATOM 807 O O . ALA A 1 98 ? -53.702 13.571 64.462 1.00 91.56 98 ALA A O 1
ATOM 808 N N . GLU A 1 99 ? -55.183 13.100 66.078 1.00 91.19 99 GLU A N 1
ATOM 809 C CA . GLU A 1 99 ? -54.593 13.999 67.078 1.00 91.19 99 GLU A CA 1
ATOM 810 C C . GLU A 1 99 ? -53.297 13.411 67.644 1.00 91.19 99 GLU A C 1
ATOM 812 O O . GLU A 1 99 ? -52.304 14.124 67.790 1.00 91.19 99 GLU A O 1
ATOM 817 N N . VAL A 1 100 ? -53.283 12.101 67.901 1.00 92.56 100 VAL A N 1
ATOM 818 C CA . VAL A 1 100 ? -52.086 11.380 68.357 1.00 92.56 100 VAL A CA 1
ATOM 819 C C . VAL A 1 100 ? -51.002 11.375 67.275 1.00 92.56 100 VAL A C 1
ATOM 821 O O . VAL A 1 100 ? -49.840 11.620 67.586 1.00 92.56 100 VAL A O 1
ATOM 824 N N . ASP A 1 101 ? -51.369 11.190 66.005 1.00 89.81 101 ASP A N 1
ATOM 825 C CA . ASP A 1 101 ? -50.462 11.267 64.853 1.00 89.81 101 ASP A CA 1
ATOM 826 C C . ASP A 1 101 ? -49.827 12.653 64.712 1.00 89.81 101 ASP A C 1
ATOM 828 O O . ASP A 1 101 ? -48.644 12.765 64.390 1.00 89.81 101 ASP A O 1
ATOM 832 N N . ARG A 1 102 ? -50.588 13.725 64.967 1.00 89.94 102 ARG A N 1
ATOM 833 C CA . ARG A 1 102 ? -50.050 15.090 64.942 1.00 89.94 102 ARG A CA 1
ATOM 834 C C . ARG A 1 102 ? -48.982 15.284 66.018 1.00 89.94 102 ARG A C 1
ATOM 836 O O . ARG A 1 102 ? -47.892 15.754 65.705 1.00 89.94 102 ARG A O 1
ATOM 843 N N . VAL A 1 103 ? -49.270 14.876 67.254 1.00 90.38 103 VAL A N 1
ATOM 844 C CA . VAL A 1 103 ? -48.309 14.977 68.367 1.00 90.38 103 VAL A CA 1
ATOM 845 C C . VAL A 1 103 ? -47.106 14.053 68.142 1.00 90.38 103 VAL A C 1
ATOM 847 O O . VAL A 1 103 ? -45.981 14.420 68.468 1.00 90.38 103 VAL A O 1
ATOM 850 N N . TYR A 1 104 ? -47.307 12.880 67.534 1.00 88.75 104 TYR A N 1
ATOM 851 C CA . TYR A 1 104 ? -46.223 11.975 67.152 1.00 88.75 104 TYR A CA 1
ATOM 852 C C . TYR A 1 104 ? -45.295 12.588 66.100 1.00 88.75 104 TYR A C 1
ATOM 854 O O . TYR A 1 104 ? -44.079 12.469 66.213 1.00 88.75 104 TYR A O 1
ATOM 862 N N . LYS A 1 105 ? -45.839 13.291 65.100 1.00 85.94 105 LYS A N 1
ATOM 863 C CA . LYS A 1 105 ? -45.018 14.020 64.123 1.00 85.94 105 LYS A CA 1
ATOM 864 C C . LYS A 1 105 ? -44.168 15.087 64.807 1.00 85.94 105 LYS A C 1
ATOM 866 O O . LYS A 1 105 ? -42.952 15.060 64.650 1.00 85.94 105 LYS A O 1
ATOM 871 N N . GLU A 1 106 ? -44.778 15.935 65.634 1.00 86.69 106 GLU A N 1
ATOM 872 C CA . GLU A 1 106 ? -44.071 16.972 66.405 1.00 86.69 106 GLU A CA 1
ATOM 873 C C . GLU A 1 106 ? -42.981 16.364 67.320 1.00 86.69 106 GLU A C 1
ATOM 875 O O . GLU A 1 106 ? -41.876 16.902 67.444 1.00 86.69 106 GLU A O 1
ATOM 880 N N . TYR A 1 107 ? -43.247 15.194 67.911 1.00 86.88 107 TYR A N 1
ATOM 881 C CA . TYR A 1 107 ? -42.280 14.419 68.694 1.00 86.88 107 TYR A CA 1
ATOM 882 C C . TYR A 1 107 ? -41.101 13.913 67.861 1.00 86.88 107 TYR A C 1
ATOM 884 O O . TYR A 1 107 ? -39.944 14.081 68.247 1.00 86.88 107 TYR A O 1
ATOM 892 N N . SER A 1 108 ? -41.376 13.282 66.721 1.00 82.50 108 SER A N 1
ATOM 893 C CA . SER A 1 108 ? -40.347 12.770 65.819 1.00 82.50 108 SER A CA 1
ATOM 894 C C . SER A 1 108 ? -39.462 13.898 65.289 1.00 82.50 108 SER A C 1
ATOM 896 O O . SER A 1 108 ? -38.241 13.753 65.266 1.00 82.50 108 SER A O 1
ATOM 898 N N . GLU A 1 109 ? -40.051 15.038 64.929 1.00 84.31 109 GLU A N 1
ATOM 899 C CA . GLU A 1 109 ? -39.316 16.236 64.512 1.00 84.31 109 GLU A CA 1
ATOM 900 C C . GLU A 1 109 ? -38.408 16.754 65.636 1.00 84.31 109 GLU A C 1
ATOM 902 O O . GLU A 1 109 ? -37.221 16.995 65.408 1.00 84.31 109 GLU A O 1
ATOM 907 N N . SER A 1 110 ? -38.926 16.821 66.868 1.00 83.00 110 SER A N 1
ATOM 908 C CA . SER A 1 110 ? -38.168 17.251 68.054 1.00 83.00 110 SER A CA 1
ATOM 909 C C . SER A 1 110 ? -37.007 16.312 68.412 1.00 83.00 110 SER A C 1
ATOM 911 O O . SER A 1 110 ? -36.024 16.746 69.010 1.00 83.00 110 SER A O 1
ATOM 913 N N . ASN A 1 111 ? -37.085 15.040 68.014 1.00 82.00 111 ASN A N 1
ATOM 914 C CA . ASN A 1 111 ? -36.022 14.046 68.196 1.00 82.00 111 ASN A CA 1
ATOM 915 C C . ASN A 1 111 ? -35.035 13.974 67.020 1.00 82.00 111 ASN A C 1
ATOM 917 O O . ASN A 1 111 ? -34.218 13.055 66.959 1.00 82.00 111 ASN A O 1
ATOM 921 N N . GLY A 1 112 ? -35.105 14.913 66.071 1.00 76.81 112 GLY A N 1
ATOM 922 C CA . GLY A 1 112 ? -34.211 14.941 64.914 1.00 76.81 112 GLY A CA 1
ATOM 923 C C . GLY A 1 112 ? -34.525 13.879 63.855 1.00 76.81 112 GLY A C 1
ATOM 924 O O . GLY A 1 112 ? -33.689 13.612 62.999 1.00 76.81 112 GLY A O 1
ATOM 925 N N . LEU A 1 113 ? -35.724 13.283 63.876 1.00 83.81 113 LEU A N 1
ATOM 926 C CA . LEU A 1 113 ? -36.209 12.358 62.838 1.00 83.81 113 LEU A CA 1
ATOM 927 C C . LEU A 1 113 ? -36.937 13.085 61.695 1.00 83.81 113 LEU A C 1
ATOM 929 O O . LEU A 1 113 ? -37.636 12.451 60.904 1.00 83.81 113 LEU A O 1
ATOM 933 N N . TYR A 1 114 ? -36.777 14.407 61.605 1.00 84.62 114 TYR A N 1
ATOM 934 C CA . TYR A 1 114 ? -37.369 15.243 60.562 1.00 84.62 114 TYR A CA 1
ATOM 935 C C . TYR A 1 114 ? -37.059 14.705 59.155 1.00 84.62 114 TYR A C 1
ATOM 937 O O . TYR A 1 114 ? -37.978 14.434 58.382 1.00 84.62 114 TYR A O 1
ATOM 945 N N . ASP A 1 115 ? -35.781 14.431 58.871 1.00 81.81 115 ASP A N 1
ATOM 946 C CA . ASP A 1 115 ? -35.331 13.941 57.563 1.00 81.81 115 ASP A CA 1
ATOM 947 C C . ASP A 1 115 ? -35.961 12.587 57.201 1.00 81.81 115 ASP A C 1
ATOM 949 O O . ASP A 1 115 ? -36.312 12.341 56.050 1.00 81.81 115 ASP A O 1
ATOM 953 N N . LEU A 1 116 ? -36.154 11.704 58.188 1.00 83.62 116 LEU A N 1
ATOM 954 C CA . LEU A 1 116 ? -36.767 10.393 57.971 1.00 83.62 116 LEU A CA 1
ATOM 955 C C . LEU A 1 116 ? -38.253 10.518 57.619 1.00 83.62 116 LEU A C 1
ATOM 957 O O . LEU A 1 116 ? -38.729 9.834 56.711 1.00 83.62 116 LEU A O 1
ATOM 961 N N . ASN A 1 117 ? -38.973 11.402 58.313 1.00 83.81 117 ASN A N 1
ATOM 962 C CA . ASN A 1 117 ? -40.376 11.690 58.020 1.00 83.81 117 ASN A CA 1
ATOM 963 C C . ASN A 1 117 ? -40.536 12.310 56.627 1.00 83.81 117 ASN A C 1
ATOM 965 O O . ASN A 1 117 ? -41.440 11.922 55.887 1.00 83.81 117 ASN A O 1
ATOM 969 N N . GLN A 1 118 ? -39.634 13.215 56.243 1.00 86.31 118 GLN A N 1
ATOM 970 C CA . GLN A 1 118 ? -39.643 13.826 54.918 1.00 86.31 118 GLN A CA 1
ATOM 971 C C . GLN A 1 118 ? -39.377 12.792 53.818 1.00 86.31 118 GLN A C 1
ATOM 973 O O . GLN A 1 118 ? -40.162 12.687 52.878 1.00 86.31 118 GLN A O 1
ATOM 978 N N . VAL A 1 119 ? -38.348 11.953 53.981 1.00 86.25 119 VAL A N 1
ATOM 979 C CA . VAL A 1 119 ? -38.049 10.855 53.048 1.00 86.25 119 VAL A CA 1
ATOM 980 C C . VAL A 1 119 ? -39.233 9.894 52.928 1.00 86.25 119 VAL A C 1
ATOM 982 O O . VAL A 1 119 ? -39.565 9.470 51.825 1.00 86.25 119 VAL A O 1
ATOM 985 N N . TYR A 1 120 ? -39.906 9.559 54.032 1.00 87.12 120 TYR A N 1
ATOM 986 C CA . TYR A 1 120 ? -41.078 8.684 53.999 1.00 87.12 120 TYR A CA 1
ATOM 987 C C . TYR A 1 120 ? -42.236 9.278 53.183 1.00 87.12 120 TYR A C 1
ATOM 989 O O . TYR A 1 120 ? -42.800 8.584 52.332 1.00 87.12 120 TYR A O 1
ATOM 997 N N . GLU A 1 121 ? -42.581 10.549 53.405 1.00 87.31 121 GLU A N 1
ATOM 998 C CA . GLU A 1 121 ? -43.640 11.218 52.639 1.00 87.31 121 GLU A CA 1
ATOM 999 C C . GLU A 1 121 ? -43.248 11.395 51.161 1.00 87.31 121 GLU A C 1
ATOM 1001 O O . GLU A 1 121 ? -44.081 11.172 50.278 1.00 87.31 121 GLU A O 1
ATOM 1006 N N . ASP A 1 122 ? -41.978 11.687 50.864 1.00 87.56 122 ASP A N 1
ATOM 1007 C CA . ASP A 1 122 ? -41.467 11.769 49.490 1.00 87.56 122 ASP A CA 1
ATOM 1008 C C . ASP A 1 122 ? -41.557 10.421 48.765 1.00 87.56 122 ASP A C 1
ATOM 1010 O O . ASP A 1 122 ? -42.006 10.359 47.617 1.00 87.56 122 ASP A O 1
ATOM 1014 N N . ILE A 1 123 ? -41.200 9.320 49.434 1.00 88.38 123 ILE A N 1
ATOM 1015 C CA . ILE A 1 123 ? -41.335 7.960 48.894 1.00 88.38 123 ILE A CA 1
ATOM 1016 C C . ILE A 1 123 ? -42.803 7.623 48.658 1.00 88.38 123 ILE A C 1
ATOM 1018 O O . ILE A 1 123 ? -43.141 7.058 47.620 1.00 88.38 123 ILE A O 1
ATOM 1022 N N . LYS A 1 124 ? -43.679 7.961 49.607 1.00 85.69 124 LYS A N 1
ATOM 1023 C CA . LYS A 1 124 ? -45.119 7.708 49.512 1.00 85.69 124 LYS A CA 1
ATOM 1024 C C . LYS A 1 124 ? -45.764 8.486 48.362 1.00 85.69 124 LYS A C 1
ATOM 1026 O O . LYS A 1 124 ? -46.684 7.971 47.732 1.00 85.69 124 LYS A O 1
ATOM 1031 N N . LYS A 1 125 ? -45.295 9.707 48.087 1.00 88.12 125 LYS A N 1
ATOM 1032 C CA . LYS A 1 125 ? -45.803 10.566 47.010 1.00 88.12 125 LYS A CA 1
ATOM 1033 C C . LYS A 1 125 ? -45.251 10.186 45.634 1.00 88.12 125 LYS A C 1
ATOM 1035 O O . LYS A 1 125 ? -46.005 10.172 44.666 1.00 88.12 125 LYS A O 1
ATOM 1040 N N . ASN A 1 126 ? -43.952 9.903 45.546 1.00 80.69 126 ASN A N 1
ATOM 1041 C CA . ASN A 1 126 ? -43.233 9.763 44.275 1.00 80.69 126 ASN A CA 1
ATOM 1042 C C . ASN A 1 126 ? -42.927 8.305 43.895 1.00 80.69 126 ASN A C 1
ATOM 1044 O O . ASN A 1 126 ? -42.359 8.056 42.833 1.00 80.69 126 ASN A O 1
ATOM 1048 N N . GLY A 1 127 ? -43.267 7.329 44.740 1.00 78.06 127 GLY A N 1
ATOM 1049 C CA . GLY A 1 127 ? -42.899 5.941 44.500 1.00 78.06 127 GLY A CA 1
ATOM 1050 C C . GLY A 1 127 ? -43.688 4.916 45.307 1.00 78.06 127 GLY A C 1
ATOM 1051 O O . GLY A 1 127 ? -44.705 5.190 45.937 1.00 78.06 127 GLY A O 1
ATOM 1052 N N . SER A 1 128 ? -43.203 3.677 45.251 1.00 85.62 128 SER A N 1
ATOM 1053 C CA . SER A 1 128 ? -43.727 2.581 46.059 1.00 85.62 128 SER A CA 1
ATOM 1054 C C . SER A 1 128 ? -42.794 2.334 47.234 1.00 85.62 128 SER A C 1
ATOM 1056 O O . SER A 1 128 ? -41.625 1.995 47.042 1.00 85.62 128 SER A O 1
ATOM 1058 N N . ILE A 1 129 ? -43.331 2.411 48.454 1.00 87.56 129 ILE A N 1
ATOM 1059 C CA . ILE A 1 129 ? -42.634 1.988 49.681 1.00 87.56 129 ILE A CA 1
ATOM 1060 C C . ILE A 1 129 ? -42.087 0.558 49.517 1.00 87.56 129 ILE A C 1
ATOM 1062 O O . ILE A 1 129 ? -40.985 0.254 49.971 1.00 87.56 129 ILE A O 1
ATOM 1066 N N . SER A 1 130 ? -42.801 -0.306 48.781 1.00 88.19 130 SER A N 1
ATOM 1067 C CA . SER A 1 130 ? -42.351 -1.667 48.470 1.00 88.19 130 SER A CA 1
ATOM 1068 C C . SER A 1 130 ? -41.015 -1.693 47.718 1.00 88.19 130 SER A C 1
ATOM 1070 O O . SER A 1 130 ? -40.170 -2.535 48.017 1.00 88.19 130 SER A O 1
ATOM 1072 N N . SER A 1 131 ? -40.781 -0.762 46.788 1.00 88.44 131 SER A N 1
ATOM 1073 C CA . SER A 1 131 ? -39.524 -0.679 46.032 1.00 88.44 131 SER A CA 1
ATOM 1074 C C . SER A 1 131 ? -38.340 -0.319 46.929 1.00 88.44 131 SER A C 1
ATOM 1076 O O . SER A 1 131 ? -37.279 -0.926 46.807 1.00 88.44 131 SER A O 1
ATOM 1078 N N . PHE A 1 132 ? -38.527 0.601 47.879 1.00 89.25 132 PHE A N 1
ATOM 1079 C CA . PHE A 1 132 ? -37.490 0.955 48.854 1.00 89.25 132 PHE A CA 1
ATOM 1080 C C . PHE A 1 132 ? -37.197 -0.184 49.829 1.00 89.25 132 PHE A C 1
ATOM 1082 O O . PHE A 1 132 ? -36.034 -0.467 50.110 1.00 89.25 132 PHE A O 1
ATOM 1089 N N . VAL A 1 133 ? -38.232 -0.888 50.300 1.00 90.62 133 VAL A N 1
ATOM 1090 C CA . VAL A 1 133 ? -38.055 -2.072 51.154 1.00 90.62 133 VAL A CA 1
ATOM 1091 C C . VAL A 1 133 ? -37.287 -3.166 50.411 1.00 90.62 133 VAL A C 1
ATOM 1093 O O . VAL A 1 133 ? -36.358 -3.738 50.976 1.00 90.62 133 VAL A O 1
ATOM 1096 N N . LYS A 1 134 ? -37.614 -3.425 49.137 1.00 94.25 134 LYS A N 1
ATOM 1097 C CA . LYS A 1 134 ? -36.869 -4.374 48.293 1.00 94.25 134 LYS A CA 1
ATOM 1098 C C . LYS A 1 134 ? -35.415 -3.946 48.101 1.00 94.25 134 LYS A C 1
ATOM 1100 O O . LYS A 1 134 ? -34.524 -4.774 48.262 1.00 94.25 134 LYS A O 1
ATOM 1105 N N . LEU A 1 135 ? -35.163 -2.665 47.821 1.00 91.75 135 LEU A N 1
ATOM 1106 C CA . LEU A 1 135 ? -33.804 -2.133 47.700 1.00 91.75 135 LEU A CA 1
ATOM 1107 C C . LEU A 1 135 ? -33.013 -2.340 48.999 1.00 91.75 135 LEU A C 1
ATOM 1109 O O . LEU A 1 135 ? -31.905 -2.865 48.966 1.00 91.75 135 LEU A O 1
ATOM 1113 N N . TYR A 1 136 ? -33.600 -2.007 50.150 1.00 93.44 136 TYR A N 1
ATOM 1114 C CA . TYR A 1 136 ? -32.976 -2.227 51.455 1.00 93.44 136 TYR A CA 1
ATOM 1115 C C . TYR A 1 136 ? -32.698 -3.712 51.735 1.00 93.44 136 TYR A C 1
ATOM 1117 O O . TYR A 1 136 ? -31.628 -4.061 52.235 1.00 93.44 136 TYR A O 1
ATOM 1125 N N . GLN A 1 137 ? -33.633 -4.604 51.387 1.00 96.12 137 GLN A N 1
ATOM 1126 C CA . GLN A 1 137 ? -33.439 -6.050 51.508 1.00 96.12 137 GLN A CA 1
ATOM 1127 C C . GLN A 1 137 ? -32.260 -6.535 50.663 1.00 96.12 137 GLN A C 1
ATOM 1129 O O . GLN A 1 137 ? -31.443 -7.288 51.184 1.00 96.12 137 GLN A O 1
ATOM 1134 N N . ILE A 1 138 ? -32.130 -6.066 49.418 1.00 96.00 138 ILE A N 1
ATOM 1135 C CA . ILE A 1 138 ? -30.997 -6.398 48.541 1.00 96.00 138 ILE A CA 1
ATOM 1136 C C . ILE A 1 138 ? -29.689 -5.878 49.142 1.00 96.00 138 ILE A C 1
ATOM 1138 O O . ILE A 1 138 ? -28.741 -6.642 49.283 1.00 96.00 138 ILE A O 1
ATOM 1142 N N . ILE A 1 139 ? -29.644 -4.616 49.581 1.00 96.25 139 ILE A N 1
ATOM 1143 C CA . ILE A 1 139 ? -28.461 -4.028 50.236 1.00 96.25 139 ILE A CA 1
ATOM 1144 C C . ILE A 1 139 ? -28.028 -4.886 51.433 1.00 96.25 139 ILE A C 1
ATOM 1146 O O . ILE A 1 139 ? -26.842 -5.165 51.603 1.00 96.25 139 ILE A O 1
ATOM 1150 N N . LYS A 1 140 ? -28.987 -5.353 52.241 1.00 95.81 140 LYS A N 1
ATOM 1151 C CA . LYS A 1 140 ? -28.722 -6.219 53.395 1.00 95.81 140 LYS A CA 1
ATOM 1152 C C . LYS A 1 140 ? -28.272 -7.628 52.990 1.00 95.81 140 LYS A C 1
ATOM 1154 O O . LYS A 1 140 ? -27.359 -8.159 53.619 1.00 95.81 140 LYS A O 1
ATOM 1159 N N . GLN A 1 141 ? -28.904 -8.233 51.982 1.00 96.94 141 GLN A N 1
ATOM 1160 C CA . GLN A 1 141 ? -28.566 -9.566 51.463 1.00 96.94 141 GLN A CA 1
ATOM 1161 C C . GLN A 1 141 ? -27.146 -9.596 50.894 1.00 96.94 141 GLN A C 1
ATOM 1163 O O . GLN A 1 141 ? -26.354 -10.457 51.268 1.00 96.94 141 GLN A O 1
ATOM 1168 N N . GLU A 1 142 ? -26.807 -8.589 50.094 1.00 95.81 142 GLU A N 1
ATOM 1169 C CA . GLU A 1 142 ? -25.490 -8.408 49.479 1.00 95.81 142 GLU A CA 1
ATOM 1170 C C . GLU A 1 142 ? -24.458 -7.794 50.439 1.00 95.81 142 GLU A C 1
ATOM 1172 O O . GLU A 1 142 ? -23.298 -7.599 50.081 1.00 95.81 142 GLU A O 1
ATOM 1177 N N . ARG A 1 143 ? -24.866 -7.483 51.679 1.00 96.38 143 ARG A N 1
ATOM 1178 C CA . ARG A 1 143 ? -24.027 -6.880 52.729 1.00 96.38 143 ARG A CA 1
ATOM 1179 C C . ARG A 1 143 ? -23.321 -5.597 52.267 1.00 96.38 143 ARG A C 1
ATOM 1181 O O . ARG A 1 143 ? -22.190 -5.327 52.670 1.00 96.38 143 ARG A O 1
ATOM 1188 N N . MET A 1 144 ? -23.995 -4.802 51.438 1.00 96.44 144 MET A N 1
ATOM 1189 C CA . MET A 1 144 ? -23.455 -3.553 50.915 1.00 96.44 144 MET A CA 1
ATOM 1190 C C . MET A 1 144 ? -23.498 -2.445 51.970 1.00 96.44 144 MET A C 1
ATOM 1192 O O . MET A 1 144 ? -24.523 -2.192 52.603 1.00 96.44 144 MET A O 1
ATOM 1196 N N . GLY A 1 145 ? -22.384 -1.736 52.132 1.00 95.06 145 GLY A N 1
ATOM 1197 C CA . GLY A 1 145 ? -22.336 -0.498 52.905 1.00 95.06 145 GLY A CA 1
ATOM 1198 C C . GLY A 1 145 ? -22.964 0.671 52.141 1.00 95.06 145 GLY A C 1
ATOM 1199 O O . GLY A 1 145 ? -22.926 0.715 50.913 1.00 95.06 145 GLY A O 1
ATOM 1200 N N . MET A 1 146 ? -23.474 1.680 52.854 1.00 89.75 146 MET A N 1
ATOM 1201 C CA . MET A 1 146 ? -24.136 2.845 52.236 1.00 89.75 146 MET A CA 1
ATOM 1202 C C . MET A 1 146 ? -23.256 3.587 51.216 1.00 89.75 146 MET A C 1
ATOM 1204 O O . MET A 1 146 ? -23.757 4.057 50.199 1.00 89.75 146 MET A O 1
ATOM 1208 N N . LEU A 1 147 ? -21.937 3.643 51.438 1.00 92.94 147 LEU A N 1
ATOM 1209 C CA . LEU A 1 147 ? -20.987 4.221 50.477 1.00 92.94 147 LEU A CA 1
ATOM 1210 C C . LEU A 1 147 ? -20.903 3.414 49.173 1.00 92.94 147 LEU A C 1
ATOM 1212 O O . LEU A 1 147 ? -20.793 3.997 48.099 1.00 92.94 147 LEU A O 1
ATOM 1216 N N . GLN A 1 148 ? -20.979 2.082 49.251 1.00 93.75 148 GLN A N 1
ATOM 1217 C CA . GLN A 1 148 ? -20.986 1.219 48.067 1.00 93.75 148 GLN A CA 1
ATOM 1218 C C . GLN A 1 148 ? -22.276 1.409 47.272 1.00 93.75 148 GLN A C 1
ATOM 1220 O O . GLN A 1 148 ? -22.217 1.520 46.054 1.00 93.75 148 GLN A O 1
ATOM 1225 N N . VAL A 1 149 ? -23.417 1.533 47.958 1.00 95.06 149 VAL A N 1
ATOM 1226 C CA . VAL A 1 149 ? -24.715 1.818 47.327 1.00 95.06 149 VAL A CA 1
ATOM 1227 C C . VAL A 1 149 ? -24.698 3.176 46.629 1.00 95.06 149 VAL A C 1
ATOM 1229 O O . VAL A 1 149 ? -25.086 3.271 45.469 1.00 95.06 149 VAL A O 1
ATOM 1232 N N . ALA A 1 150 ? -24.196 4.219 47.295 1.00 92.81 150 ALA A N 1
ATOM 1233 C CA . ALA A 1 150 ? -24.079 5.547 46.697 1.00 92.81 150 ALA A CA 1
ATOM 1234 C C . ALA A 1 150 ? -23.167 5.543 45.457 1.00 92.81 150 ALA A C 1
ATOM 1236 O O . ALA A 1 150 ? -23.496 6.156 44.445 1.00 92.81 150 ALA A O 1
ATOM 1237 N N . ASN A 1 151 ? -22.043 4.823 45.510 1.00 93.94 151 ASN A N 1
ATOM 1238 C CA . ASN A 1 151 ? -21.152 4.671 44.360 1.00 93.94 151 ASN A CA 1
ATOM 1239 C C . ASN A 1 151 ? -21.799 3.862 43.228 1.00 93.94 151 ASN A C 1
ATOM 1241 O O . ASN A 1 151 ? -21.645 4.224 42.067 1.00 93.94 151 ASN A O 1
ATOM 1245 N N . LEU A 1 152 ? -22.548 2.804 43.550 1.00 94.38 152 LEU A N 1
ATOM 1246 C CA . LEU A 1 152 ? -23.267 2.001 42.563 1.00 94.38 152 LEU A CA 1
ATOM 1247 C C . LEU A 1 152 ? -24.310 2.843 41.823 1.00 94.38 152 LEU A C 1
ATOM 1249 O O . LEU A 1 152 ? -24.366 2.792 40.602 1.00 94.38 152 LEU A O 1
ATOM 1253 N N . LEU A 1 153 ? -25.088 3.655 42.545 1.00 93.25 153 LEU A N 1
ATOM 1254 C CA . LEU A 1 153 ? -26.075 4.550 41.937 1.00 93.25 153 LEU A CA 1
ATOM 1255 C C . LEU A 1 153 ? -25.418 5.565 40.993 1.00 93.25 153 LEU A C 1
ATOM 1257 O O . LEU A 1 153 ? -25.909 5.749 39.884 1.00 93.25 153 LEU A O 1
ATOM 1261 N N . LYS A 1 154 ? -24.268 6.136 41.378 1.00 94.00 154 LYS A N 1
ATOM 1262 C CA . LYS A 1 154 ? -23.483 7.014 40.492 1.00 94.00 154 LYS A CA 1
ATOM 1263 C C . LYS A 1 154 ? -23.027 6.301 39.219 1.00 94.00 154 LYS A C 1
ATOM 1265 O O . LYS A 1 154 ? -23.136 6.860 38.138 1.00 94.00 154 LYS A O 1
ATOM 1270 N N . ILE A 1 155 ? -22.554 5.058 39.326 1.00 92.50 155 ILE A N 1
ATOM 1271 C CA . ILE A 1 155 ? -22.158 4.266 38.150 1.00 92.50 155 ILE A CA 1
ATOM 1272 C C . ILE A 1 155 ? -23.375 3.976 37.264 1.00 92.50 155 ILE A C 1
ATOM 1274 O O . ILE A 1 155 ? -23.277 4.069 36.043 1.00 92.50 155 ILE A O 1
ATOM 1278 N N . CYS A 1 156 ? -24.529 3.659 37.859 1.00 93.81 156 CYS A N 1
ATOM 1279 C CA . CYS A 1 156 ? -25.761 3.401 37.117 1.00 93.81 156 CYS A CA 1
ATOM 1280 C C . CYS A 1 156 ? -26.210 4.600 36.267 1.00 93.81 156 CYS A C 1
ATOM 1282 O O . CYS A 1 156 ? -26.765 4.387 35.190 1.00 93.81 156 CYS A O 1
ATOM 1284 N N . GLU A 1 157 ? -25.940 5.836 36.698 1.00 94.31 157 GLU A N 1
ATOM 1285 C CA . GLU A 1 157 ? -26.208 7.042 35.899 1.00 94.31 157 GLU A CA 1
ATOM 1286 C C . GLU A 1 157 ? -25.339 7.116 34.630 1.00 94.31 157 GLU A C 1
ATOM 1288 O O . GLU A 1 157 ? -25.783 7.638 33.607 1.00 94.31 157 GLU A O 1
ATOM 1293 N N . GLU A 1 158 ? -24.128 6.551 34.651 1.00 95.12 158 GLU A N 1
ATOM 1294 C CA . GLU A 1 158 ? -23.209 6.542 33.504 1.00 95.12 158 GLU A CA 1
ATOM 1295 C C . GLU A 1 158 ? -23.500 5.414 32.497 1.00 95.12 158 GLU A C 1
ATOM 1297 O O . GLU A 1 158 ? -23.093 5.509 31.334 1.00 95.12 158 GLU A O 1
ATOM 1302 N N . ILE A 1 159 ? -24.219 4.357 32.903 1.00 95.88 159 ILE A N 1
ATOM 1303 C CA . ILE A 1 159 ? -24.484 3.173 32.064 1.00 95.88 159 ILE A CA 1
ATOM 1304 C C . ILE A 1 159 ? -25.119 3.537 30.711 1.00 95.88 159 ILE A C 1
ATOM 1306 O O . ILE A 1 159 ? -24.573 3.106 29.693 1.00 95.88 159 ILE A O 1
ATOM 1310 N N . PRO A 1 160 ? -26.192 4.352 30.628 1.00 96.00 160 PRO A N 1
ATOM 1311 C CA . PRO A 1 160 ? -26.805 4.689 29.340 1.00 96.00 160 PRO A CA 1
ATOM 1312 C C . PRO A 1 160 ? -25.844 5.419 28.396 1.00 96.00 160 PRO A C 1
ATOM 1314 O O . PRO A 1 160 ? -25.848 5.198 27.184 1.00 96.00 160 PRO A O 1
ATOM 1317 N N . TYR A 1 161 ? -24.984 6.280 28.946 1.00 95.94 161 TYR A N 1
ATOM 1318 C CA . TYR A 1 161 ? -23.965 6.977 28.167 1.00 95.94 161 TYR A CA 1
ATOM 1319 C C . TYR A 1 161 ? -22.900 6.008 27.635 1.00 95.94 161 TYR A C 1
ATOM 1321 O O . TYR A 1 161 ? -22.524 6.082 26.460 1.00 95.94 161 TYR A O 1
ATOM 1329 N N . LEU A 1 162 ? -22.434 5.079 28.474 1.00 95.38 162 LEU A N 1
ATOM 1330 C CA . LEU A 1 162 ? -21.478 4.046 28.074 1.00 95.38 162 LEU A CA 1
ATOM 1331 C C . LEU A 1 162 ? -22.063 3.109 27.016 1.00 95.38 162 LEU A C 1
ATOM 1333 O O . LEU A 1 162 ? -21.378 2.799 26.042 1.00 95.38 162 LEU A O 1
ATOM 1337 N N . GLU A 1 163 ? -23.327 2.716 27.156 1.00 97.06 163 GLU A N 1
ATOM 1338 C CA . GLU A 1 163 ? -24.039 1.898 26.175 1.00 97.06 163 GLU A CA 1
ATOM 1339 C C . GLU A 1 163 ? -24.164 2.628 24.833 1.00 97.06 163 GLU A C 1
ATOM 1341 O O . GLU A 1 163 ? -23.793 2.080 23.795 1.00 97.06 163 GLU A O 1
ATOM 1346 N N . ALA A 1 164 ? -24.563 3.903 24.840 1.00 96.94 164 ALA A N 1
ATOM 1347 C CA . ALA A 1 164 ? -24.622 4.711 23.625 1.00 96.94 164 ALA A CA 1
ATOM 1348 C C . ALA A 1 164 ? -23.245 4.850 22.951 1.00 96.94 164 ALA A C 1
ATOM 1350 O O . ALA A 1 164 ? -23.133 4.774 21.725 1.00 96.94 164 ALA A O 1
ATOM 1351 N N . LYS A 1 165 ? -22.174 5.034 23.734 1.00 97.44 165 LYS A N 1
ATOM 1352 C CA . LYS A 1 165 ? -20.801 5.091 23.213 1.00 97.44 165 LYS A CA 1
ATOM 1353 C C . LYS A 1 165 ? -20.366 3.749 22.623 1.00 97.44 165 LYS A C 1
ATOM 1355 O O . LYS A 1 165 ? -19.756 3.735 21.555 1.00 97.44 165 LYS A O 1
ATOM 1360 N N . TYR A 1 166 ? -20.689 2.646 23.293 1.00 97.50 166 TYR A N 1
ATOM 1361 C CA . TYR A 1 166 ? -20.417 1.298 22.807 1.00 97.50 166 TYR A CA 1
ATOM 1362 C C . TYR A 1 166 ? -21.122 1.038 21.473 1.00 97.50 166 TYR A C 1
ATOM 1364 O O . TYR A 1 166 ? -20.459 0.622 20.525 1.00 97.50 166 TYR A O 1
ATOM 1372 N N . GLN A 1 167 ? -22.413 1.369 21.360 1.00 97.75 167 GLN A N 1
ATOM 1373 C CA . GLN A 1 167 ? -23.158 1.196 20.109 1.00 97.75 167 GLN A CA 1
ATOM 1374 C C . GLN A 1 167 ? -22.566 2.032 18.972 1.00 97.75 167 GLN A C 1
ATOM 1376 O O . GLN A 1 167 ? -22.323 1.499 17.900 1.00 97.75 167 GLN A O 1
ATOM 1381 N N . ARG A 1 168 ? -22.191 3.297 19.215 1.00 96.75 168 ARG A N 1
ATOM 1382 C CA . ARG A 1 168 ? -21.515 4.116 18.187 1.00 96.75 168 ARG A CA 1
ATOM 1383 C C . ARG A 1 168 ? -20.217 3.486 17.688 1.00 96.75 168 ARG A C 1
ATOM 1385 O O . ARG A 1 168 ? -19.945 3.508 16.493 1.00 96.75 168 ARG A O 1
ATOM 1392 N N . ILE A 1 169 ? -19.391 2.962 18.595 1.00 96.44 169 ILE A N 1
ATOM 1393 C CA . ILE A 1 169 ? -18.132 2.305 18.221 1.00 96.44 169 ILE A CA 1
ATOM 1394 C C . ILE A 1 169 ? -18.424 1.031 17.427 1.00 96.44 169 ILE A C 1
ATOM 1396 O O . ILE A 1 169 ? -17.783 0.789 16.406 1.00 96.44 169 ILE A O 1
ATOM 1400 N N . LYS A 1 170 ? -19.402 0.243 17.873 1.00 97.75 170 LYS A N 1
ATOM 1401 C CA . LYS A 1 170 ? -19.844 -0.968 17.189 1.00 97.75 170 LYS A CA 1
ATOM 1402 C C . LYS A 1 170 ? -20.333 -0.661 15.771 1.00 97.75 170 LYS A C 1
ATOM 1404 O O . LYS A 1 170 ? -19.845 -1.286 14.838 1.00 97.75 170 LYS A O 1
ATOM 1409 N N . ASP A 1 171 ? -21.179 0.351 15.598 1.00 96.81 171 ASP A N 1
ATOM 1410 C CA . ASP A 1 171 ? -21.688 0.782 14.291 1.00 96.81 171 ASP A CA 1
ATOM 1411 C C . ASP A 1 171 ? -20.554 1.206 13.349 1.00 96.81 171 ASP A C 1
ATOM 1413 O O . ASP A 1 171 ? -20.565 0.877 12.164 1.00 96.81 171 ASP A O 1
ATOM 1417 N N . VAL A 1 172 ? -19.543 1.919 13.862 1.00 96.00 172 VAL A N 1
ATOM 1418 C CA . VAL A 1 172 ? -18.352 2.294 13.081 1.00 96.00 172 VAL A CA 1
ATOM 1419 C C . VAL A 1 172 ? -17.567 1.053 12.656 1.00 96.00 172 VAL A C 1
ATOM 1421 O O . VAL A 1 172 ? -17.196 0.938 11.490 1.00 96.00 172 VAL A O 1
ATOM 1424 N N . ILE A 1 173 ? -17.348 0.099 13.565 1.00 95.75 173 ILE A N 1
ATOM 1425 C CA . ILE A 1 173 ? -16.650 -1.156 13.254 1.00 95.75 173 ILE A CA 1
ATOM 1426 C C . ILE A 1 173 ? -17.430 -1.972 12.216 1.00 95.75 173 ILE A C 1
ATOM 1428 O O . ILE A 1 173 ? -16.829 -2.485 11.276 1.00 95.75 173 ILE A O 1
ATOM 1432 N N . GLU A 1 174 ? -18.752 -2.074 12.339 1.00 96.25 174 GLU A N 1
ATOM 1433 C CA . GLU A 1 174 ? -19.594 -2.815 11.393 1.00 96.25 174 GLU A CA 1
ATOM 1434 C C . GLU A 1 174 ? -19.670 -2.127 10.024 1.00 96.25 174 GLU A C 1
ATOM 1436 O O . GLU A 1 174 ? -19.649 -2.797 8.991 1.00 96.25 174 GLU A O 1
ATOM 1441 N N . LYS A 1 175 ? -19.692 -0.790 9.992 1.00 96.00 175 LYS A N 1
ATOM 1442 C CA . LYS A 1 175 ? -19.739 -0.004 8.753 1.00 96.00 175 LYS A CA 1
ATOM 1443 C C . LYS A 1 175 ? -18.404 0.024 8.011 1.00 96.00 175 LYS A C 1
ATOM 1445 O O . LYS A 1 175 ? -18.381 -0.068 6.781 1.00 96.00 175 LYS A O 1
ATOM 1450 N N . ASP A 1 176 ? -17.301 0.204 8.732 1.00 95.69 176 ASP A N 1
ATOM 1451 C CA . ASP A 1 176 ? -15.982 0.409 8.130 1.00 95.69 176 ASP A CA 1
ATOM 1452 C C . ASP A 1 176 ? -15.132 -0.868 8.104 1.00 95.69 176 ASP A C 1
ATOM 1454 O O . ASP A 1 176 ? -14.249 -0.990 7.255 1.00 95.69 176 ASP A O 1
ATOM 1458 N N . GLY A 1 177 ? -15.439 -1.869 8.931 1.00 96.31 177 GLY A N 1
ATOM 1459 C CA . GLY A 1 177 ? -14.780 -3.178 8.933 1.00 96.31 177 GLY A CA 1
ATOM 1460 C C . GLY A 1 177 ? -14.767 -3.864 7.560 1.00 96.31 177 GLY A C 1
ATOM 1461 O O . GLY A 1 177 ? -13.688 -4.247 7.098 1.00 96.31 177 GLY A O 1
ATOM 1462 N N . PRO A 1 178 ? -15.905 -3.965 6.844 1.00 96.69 178 PRO A N 1
ATOM 1463 C CA . PRO A 1 178 ? -15.940 -4.522 5.493 1.00 96.69 178 PRO A CA 1
ATOM 1464 C C . PRO A 1 178 ? -15.069 -3.750 4.497 1.00 96.69 178 PRO A C 1
ATOM 1466 O O . PRO A 1 178 ? -14.410 -4.368 3.665 1.00 96.69 178 PRO A O 1
ATOM 1469 N N . LYS A 1 179 ? -15.009 -2.414 4.603 1.00 96.44 179 LYS A N 1
ATOM 1470 C CA . LYS A 1 179 ? -14.155 -1.582 3.739 1.00 96.44 179 LYS A CA 1
ATOM 1471 C C . LYS A 1 179 ? -12.678 -1.826 4.016 1.00 96.44 179 LYS A C 1
ATOM 1473 O O . LYS A 1 179 ? -11.896 -1.956 3.084 1.00 96.44 179 LYS A O 1
ATOM 1478 N N . VAL A 1 180 ? -12.294 -1.914 5.291 1.00 96.12 180 VAL A N 1
ATOM 1479 C CA . VAL A 1 180 ? -10.919 -2.249 5.687 1.00 96.12 180 VAL A CA 1
ATOM 1480 C C . VAL A 1 180 ? -10.543 -3.632 5.158 1.00 96.12 180 VAL A C 1
ATOM 1482 O O . VAL A 1 180 ? -9.456 -3.801 4.610 1.00 96.12 180 VAL A O 1
ATOM 1485 N N . LEU A 1 181 ? -11.447 -4.609 5.257 1.00 96.56 181 LEU A N 1
ATOM 1486 C CA . LEU A 1 181 ? -11.222 -5.950 4.723 1.00 96.56 181 LEU A CA 1
ATOM 1487 C C . LEU A 1 181 ? -11.071 -5.945 3.194 1.00 96.56 181 LEU A C 1
ATOM 1489 O O . LEU A 1 181 ? -10.197 -6.634 2.670 1.00 96.56 181 LEU A O 1
ATOM 1493 N N . ASP A 1 182 ? -11.886 -5.167 2.482 1.00 97.69 182 ASP A N 1
ATOM 1494 C CA . ASP A 1 182 ? -11.784 -5.019 1.029 1.00 97.69 182 ASP A CA 1
ATOM 1495 C C . ASP A 1 182 ? -10.460 -4.362 0.616 1.00 97.69 182 ASP A C 1
ATOM 1497 O O . ASP A 1 182 ? -9.739 -4.894 -0.225 1.00 97.69 182 ASP A O 1
ATOM 1501 N N . LEU A 1 183 ? -10.053 -3.290 1.300 1.00 97.44 183 LEU A N 1
ATOM 1502 C CA . LEU A 1 183 ? -8.748 -2.654 1.092 1.00 97.44 183 LEU A CA 1
ATOM 1503 C C . LEU A 1 183 ? -7.583 -3.622 1.349 1.00 97.44 183 LEU A C 1
ATOM 1505 O O . LEU A 1 183 ? -6.591 -3.602 0.619 1.00 97.44 183 LEU A O 1
ATOM 1509 N N . ILE A 1 184 ? -7.689 -4.499 2.352 1.00 97.38 184 ILE A N 1
ATOM 1510 C CA . ILE A 1 184 ? -6.689 -5.547 2.604 1.00 97.38 184 ILE A CA 1
ATOM 1511 C C . ILE A 1 184 ? -6.636 -6.538 1.434 1.00 97.38 184 ILE A C 1
ATOM 1513 O O . ILE A 1 184 ? -5.540 -6.881 0.987 1.00 97.38 184 ILE A O 1
ATOM 1517 N N . LYS A 1 185 ? -7.788 -6.969 0.903 1.00 97.88 185 LYS A N 1
ATOM 1518 C CA . LYS A 1 185 ? -7.851 -7.860 -0.268 1.00 97.88 185 LYS A CA 1
ATOM 1519 C C . LYS A 1 185 ? -7.248 -7.205 -1.509 1.00 97.88 185 LYS A C 1
ATOM 1521 O O . LYS A 1 185 ? -6.413 -7.823 -2.164 1.00 97.88 185 LYS A O 1
ATOM 1526 N N . GLN A 1 186 ? -7.599 -5.949 -1.787 1.00 97.88 186 GLN A N 1
ATOM 1527 C CA . GLN A 1 186 ? -7.034 -5.181 -2.900 1.00 97.88 186 GLN A CA 1
ATOM 1528 C C . GLN A 1 186 ? -5.512 -5.043 -2.765 1.00 97.88 186 GLN A C 1
ATOM 1530 O O . GLN A 1 186 ? -4.776 -5.323 -3.708 1.00 97.88 186 GLN A O 1
ATOM 1535 N N . LYS A 1 187 ? -5.016 -4.698 -1.569 1.00 98.25 187 LYS A N 1
ATOM 1536 C CA . LYS A 1 187 ? -3.576 -4.608 -1.287 1.00 98.25 187 LYS A CA 1
ATOM 1537 C C . LYS A 1 187 ? -2.852 -5.937 -1.524 1.00 98.25 187 LYS A C 1
ATOM 1539 O O . LYS A 1 187 ? -1.728 -5.931 -2.022 1.00 98.25 187 LYS A O 1
ATOM 1544 N N . LEU A 1 188 ? -3.464 -7.063 -1.151 1.00 98.12 188 LEU A N 1
ATOM 1545 C CA . LEU A 1 188 ? -2.901 -8.393 -1.400 1.00 98.12 188 LEU A CA 1
ATOM 1546 C C . LEU A 1 188 ? -2.881 -8.734 -2.894 1.00 98.12 188 LEU A C 1
ATOM 1548 O O . LEU A 1 188 ? -1.864 -9.233 -3.365 1.00 98.12 188 LEU A O 1
ATOM 1552 N N . SER A 1 189 ? -3.946 -8.413 -3.636 1.00 98.19 189 SER A N 1
ATOM 1553 C CA . SER A 1 189 ? -3.983 -8.582 -5.096 1.00 98.19 189 SER A CA 1
ATOM 1554 C C . SER A 1 189 ? -2.864 -7.794 -5.769 1.00 98.19 189 SER A C 1
ATOM 1556 O O . SER A 1 189 ? -2.025 -8.382 -6.440 1.00 98.19 189 SER A O 1
ATOM 1558 N N . LEU A 1 190 ? -2.765 -6.491 -5.481 1.00 97.94 190 LEU A N 1
ATOM 1559 C CA . LEU A 1 190 ? -1.729 -5.624 -6.049 1.00 97.94 190 LEU A CA 1
ATOM 1560 C C . LEU A 1 190 ? -0.315 -6.106 -5.712 1.00 97.94 190 LEU A C 1
ATOM 1562 O O . LEU A 1 190 ? 0.586 -6.021 -6.540 1.00 97.94 190 LEU A O 1
ATOM 1566 N N . ARG A 1 191 ? -0.099 -6.630 -4.498 1.00 98.38 191 ARG A N 1
ATOM 1567 C CA . ARG A 1 191 ? 1.186 -7.238 -4.128 1.00 98.38 191 ARG A CA 1
ATOM 1568 C C . ARG A 1 191 ? 1.508 -8.438 -5.020 1.00 98.38 191 ARG A C 1
ATOM 1570 O O . ARG A 1 191 ? 2.653 -8.558 -5.449 1.00 98.38 191 ARG A O 1
ATOM 1577 N N . ASN A 1 192 ? 0.537 -9.313 -5.264 1.00 97.50 192 ASN 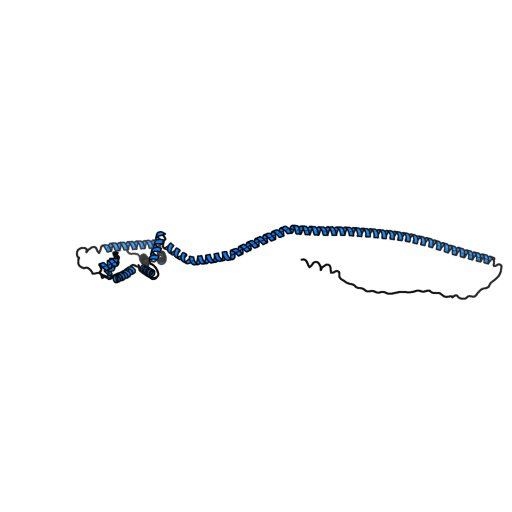A N 1
ATOM 1578 C CA . ASN A 1 192 ? 0.734 -10.486 -6.111 1.00 97.50 192 ASN A CA 1
ATOM 1579 C C . ASN A 1 192 ? 0.998 -10.077 -7.567 1.00 97.50 192 ASN A C 1
ATOM 1581 O O . ASN A 1 192 ? 1.902 -10.632 -8.183 1.00 97.50 192 ASN A O 1
ATOM 1585 N N . ASP A 1 193 ? 0.294 -9.062 -8.075 1.00 98.25 193 ASP A N 1
ATOM 1586 C CA . ASP A 1 193 ? 0.503 -8.526 -9.425 1.00 98.25 193 ASP A CA 1
ATOM 1587 C C . ASP A 1 193 ? 1.917 -7.949 -9.578 1.00 98.25 193 ASP A C 1
ATOM 1589 O O . ASP A 1 193 ? 2.640 -8.299 -10.510 1.00 98.25 193 ASP A O 1
ATOM 1593 N N . ILE A 1 194 ? 2.364 -7.134 -8.611 1.00 98.12 194 ILE A N 1
ATOM 1594 C CA . ILE A 1 194 ? 3.741 -6.618 -8.564 1.00 98.12 194 ILE A CA 1
ATOM 1595 C C . ILE A 1 194 ? 4.742 -7.774 -8.554 1.00 98.12 194 ILE A C 1
ATOM 1597 O O . ILE A 1 194 ? 5.743 -7.729 -9.264 1.00 98.12 194 ILE A O 1
ATOM 1601 N N . GLN A 1 195 ? 4.489 -8.815 -7.762 1.00 98.00 195 GLN A N 1
ATOM 1602 C CA . GLN A 1 195 ? 5.378 -9.967 -7.684 1.00 98.00 195 GLN A CA 1
ATOM 1603 C C . GLN A 1 195 ? 5.414 -10.766 -8.997 1.00 98.00 195 GLN A C 1
ATOM 1605 O O . GLN A 1 195 ? 6.487 -11.232 -9.376 1.00 98.00 195 GLN A O 1
ATOM 1610 N N . SER A 1 196 ? 4.288 -10.877 -9.707 1.00 98.19 196 SER A N 1
ATOM 1611 C CA . SER A 1 196 ? 4.218 -11.493 -11.039 1.00 98.19 196 SER A CA 1
ATOM 1612 C C . SER A 1 196 ? 5.046 -10.703 -12.050 1.00 98.19 196 SER A C 1
ATOM 1614 O O . SER A 1 196 ? 5.939 -11.260 -12.683 1.00 98.19 196 SER A O 1
ATOM 1616 N N . ILE A 1 197 ? 4.838 -9.384 -12.123 1.00 97.62 197 ILE A N 1
ATOM 1617 C CA . ILE A 1 197 ? 5.580 -8.492 -13.028 1.00 97.62 197 ILE A CA 1
ATOM 1618 C C . ILE A 1 197 ? 7.083 -8.542 -12.728 1.00 97.62 197 ILE A C 1
ATOM 1620 O O . ILE A 1 197 ? 7.905 -8.644 -13.638 1.00 97.62 197 ILE A O 1
ATOM 1624 N N . LEU A 1 198 ? 7.465 -8.513 -11.447 1.00 97.56 198 LEU A N 1
ATOM 1625 C CA . LEU A 1 198 ? 8.865 -8.642 -11.037 1.00 97.56 198 LEU A CA 1
ATOM 1626 C C . LEU A 1 198 ? 9.458 -10.013 -11.390 1.00 97.56 198 LEU A C 1
ATOM 1628 O O . LEU A 1 198 ? 10.659 -10.096 -11.635 1.00 97.56 198 LEU A O 1
ATOM 1632 N N . GLY A 1 199 ? 8.643 -11.070 -11.427 1.00 97.44 199 GLY A N 1
ATOM 1633 C CA . GLY A 1 199 ? 9.045 -12.399 -11.888 1.00 97.44 199 GLY A CA 1
ATOM 1634 C C . GLY A 1 199 ? 9.249 -12.483 -13.404 1.00 97.44 199 GLY A C 1
ATOM 1635 O O . GLY A 1 199 ? 10.123 -13.218 -13.858 1.00 97.44 199 GLY A O 1
ATOM 1636 N N . GLU A 1 200 ? 8.497 -11.705 -14.185 1.00 97.81 200 GLU A N 1
ATOM 1637 C CA . GLU A 1 200 ? 8.599 -11.650 -15.651 1.00 97.81 200 GLU A CA 1
ATOM 1638 C C . GLU A 1 200 ? 9.741 -10.741 -16.138 1.00 97.81 200 GLU A C 1
ATOM 1640 O O . GLU A 1 200 ? 10.364 -11.017 -17.168 1.00 97.81 200 GLU A O 1
ATOM 1645 N N . LEU A 1 201 ? 10.083 -9.698 -15.376 1.00 97.69 201 LEU A N 1
ATOM 1646 C CA . LEU A 1 201 ? 11.104 -8.701 -15.722 1.00 97.69 201 LEU A CA 1
ATOM 1647 C C . LEU A 1 201 ? 12.477 -9.288 -16.134 1.00 97.69 201 LEU A C 1
ATOM 1649 O O . LEU A 1 201 ? 13.054 -8.800 -17.109 1.00 97.69 201 LEU A O 1
ATOM 1653 N N . PRO A 1 202 ? 13.026 -10.335 -15.479 1.00 97.75 202 PRO A N 1
ATOM 1654 C CA . PRO A 1 202 ? 14.289 -10.949 -15.891 1.00 97.75 202 PRO A CA 1
ATOM 1655 C C . PRO A 1 202 ? 14.215 -11.611 -17.269 1.00 97.75 202 PRO A C 1
ATOM 1657 O O . PRO A 1 202 ? 15.187 -11.559 -18.020 1.00 97.75 202 PRO A O 1
ATOM 1660 N N . SER A 1 203 ? 13.070 -12.208 -17.616 1.00 96.50 203 SER A N 1
ATOM 1661 C CA . SER A 1 203 ? 12.876 -12.849 -18.920 1.00 96.50 203 SER A CA 1
ATOM 1662 C C . SER A 1 203 ? 12.827 -11.812 -20.041 1.00 96.50 203 SER A C 1
ATOM 1664 O O . SER A 1 203 ? 13.522 -11.961 -21.045 1.00 96.50 203 SER A O 1
ATOM 1666 N N . PHE A 1 204 ? 12.110 -10.706 -19.818 1.00 97.06 204 PHE A N 1
ATOM 1667 C CA . PHE A 1 204 ? 12.068 -9.580 -20.745 1.00 97.06 204 PHE A CA 1
ATOM 1668 C C . PHE A 1 204 ? 13.449 -8.937 -20.911 1.00 97.06 204 PHE A C 1
ATOM 1670 O O . PHE A 1 204 ? 13.897 -8.704 -22.030 1.00 97.06 204 PHE A O 1
ATOM 1677 N N . ARG A 1 205 ? 14.174 -8.724 -19.805 1.00 97.50 205 ARG A N 1
ATOM 1678 C CA . ARG A 1 205 ? 15.546 -8.207 -19.846 1.00 97.50 205 ARG A CA 1
ATOM 1679 C C . ARG A 1 205 ? 16.471 -9.125 -20.644 1.00 97.50 205 ARG A C 1
ATOM 1681 O O . ARG A 1 205 ? 17.193 -8.646 -21.508 1.00 97.50 205 ARG A O 1
ATOM 1688 N N . SER A 1 206 ? 16.405 -10.436 -20.406 1.00 97.94 206 SER A N 1
ATOM 1689 C CA . SER A 1 206 ? 17.194 -11.406 -21.168 1.00 97.94 206 SER A CA 1
ATOM 1690 C C . SER A 1 206 ? 16.841 -11.402 -22.654 1.00 97.94 206 SER A C 1
ATOM 1692 O O . SER A 1 206 ? 17.735 -11.586 -23.474 1.00 97.94 206 SER A O 1
ATOM 1694 N N . TYR A 1 207 ? 15.568 -11.218 -23.011 1.00 98.00 207 TYR A N 1
ATOM 1695 C CA . TYR A 1 207 ? 15.142 -11.104 -24.404 1.00 98.00 207 TYR A CA 1
ATOM 1696 C C . TYR A 1 207 ? 15.784 -9.884 -25.081 1.00 98.00 207 TYR A C 1
ATOM 1698 O O . TYR A 1 207 ? 16.438 -10.042 -26.110 1.00 98.00 207 TYR A O 1
ATOM 1706 N N . VAL A 1 208 ? 15.685 -8.702 -24.460 1.00 97.56 208 VAL A N 1
ATOM 1707 C CA . VAL A 1 208 ? 16.274 -7.458 -24.988 1.00 97.56 208 VAL A CA 1
ATOM 1708 C C . VAL A 1 208 ? 17.797 -7.556 -25.083 1.00 97.56 208 VAL A C 1
ATOM 1710 O O . VAL A 1 208 ? 18.373 -7.180 -26.101 1.00 97.56 208 VAL A O 1
ATOM 1713 N N . ASP A 1 209 ? 18.458 -8.107 -24.061 1.00 98.00 209 ASP A N 1
ATOM 1714 C CA . ASP A 1 209 ? 19.914 -8.290 -24.061 1.00 98.00 209 ASP A CA 1
ATOM 1715 C C . ASP A 1 209 ? 20.360 -9.230 -25.200 1.00 98.00 209 ASP A C 1
ATOM 1717 O O . ASP A 1 209 ? 21.374 -8.983 -25.859 1.00 98.00 209 ASP A O 1
ATOM 1721 N N . ASN A 1 210 ? 19.590 -10.289 -25.478 1.00 97.62 210 ASN A N 1
ATOM 1722 C CA . ASN A 1 210 ? 19.861 -11.213 -26.582 1.00 97.62 210 ASN A CA 1
ATOM 1723 C C . ASN A 1 210 ? 19.633 -10.567 -27.957 1.00 97.62 210 ASN A C 1
ATOM 1725 O O . ASN A 1 210 ? 20.436 -10.781 -28.866 1.00 97.62 210 ASN A O 1
ATOM 1729 N N . GLU A 1 211 ? 18.573 -9.774 -28.117 1.00 98.06 211 GLU A N 1
ATOM 1730 C CA . GLU A 1 211 ? 18.284 -9.041 -29.355 1.00 98.06 211 GLU A CA 1
ATOM 1731 C C . GLU A 1 211 ? 19.362 -7.987 -29.645 1.00 98.06 211 GLU A C 1
ATOM 1733 O O . GLU A 1 211 ? 19.899 -7.925 -30.754 1.00 98.06 211 GLU A O 1
ATOM 1738 N N . LEU A 1 212 ? 19.776 -7.235 -28.620 1.00 98.06 212 LEU A N 1
ATOM 1739 C CA . LEU A 1 212 ? 20.872 -6.273 -28.719 1.00 98.06 212 LEU A CA 1
ATOM 1740 C C . LEU A 1 212 ? 22.185 -6.959 -29.113 1.00 98.06 212 LEU A C 1
ATOM 1742 O O . LEU A 1 212 ? 22.904 -6.479 -29.991 1.00 98.06 212 LEU A O 1
ATOM 1746 N N . LYS A 1 213 ? 22.489 -8.107 -28.496 1.00 98.31 213 LYS A N 1
ATOM 1747 C CA . LYS A 1 213 ? 23.668 -8.907 -28.842 1.00 98.31 213 LYS A CA 1
ATOM 1748 C C . LYS A 1 213 ? 23.617 -9.384 -30.296 1.00 98.31 213 LYS A C 1
ATOM 1750 O O . LYS A 1 213 ? 24.633 -9.326 -30.986 1.00 98.31 213 LYS A O 1
ATOM 1755 N N . HIS A 1 214 ? 22.452 -9.815 -30.776 1.00 98.00 214 HIS A N 1
ATOM 1756 C CA . HIS A 1 214 ? 22.276 -10.261 -32.156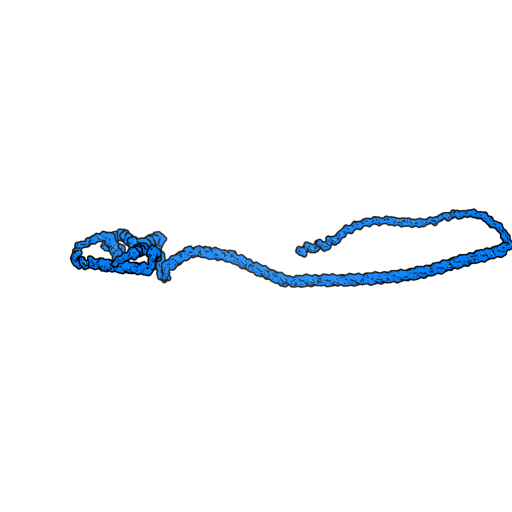 1.00 98.00 214 HIS A CA 1
ATOM 1757 C C . HIS A 1 214 ? 22.534 -9.140 -33.174 1.00 98.00 214 HIS A C 1
ATOM 1759 O O . HIS A 1 214 ? 23.287 -9.334 -34.134 1.00 98.00 214 HIS A O 1
ATOM 1765 N N . GLU A 1 215 ? 21.962 -7.953 -32.959 1.00 97.81 215 GLU A N 1
ATOM 1766 C CA . GLU A 1 215 ? 22.193 -6.807 -33.846 1.00 97.81 215 GLU A CA 1
ATOM 1767 C C . GLU A 1 215 ? 23.649 -6.317 -33.782 1.00 97.81 215 GLU A C 1
ATOM 1769 O O . GLU A 1 215 ? 24.222 -5.960 -34.814 1.00 97.81 215 GLU A O 1
ATOM 1774 N N . GLN A 1 216 ? 24.299 -6.391 -32.616 1.00 97.88 216 GLN A N 1
ATOM 1775 C CA . GLN A 1 216 ? 25.726 -6.090 -32.486 1.00 97.88 216 GLN A CA 1
ATOM 1776 C C . GLN A 1 216 ? 26.590 -7.054 -33.316 1.00 97.88 216 GLN A C 1
ATOM 1778 O O . GLN A 1 216 ? 27.436 -6.612 -34.095 1.00 97.88 216 GLN A O 1
ATOM 1783 N N . GLU A 1 217 ? 26.340 -8.364 -33.228 1.00 98.38 217 GLU A N 1
ATOM 1784 C CA . GLU A 1 217 ? 27.053 -9.373 -34.025 1.00 98.38 217 GLU A CA 1
ATOM 1785 C C . GLU A 1 217 ? 26.863 -9.162 -35.536 1.00 98.38 217 GLU A C 1
ATOM 1787 O O . GLU A 1 217 ? 27.785 -9.365 -36.331 1.00 98.38 217 GLU A O 1
ATOM 1792 N N . LYS A 1 218 ? 25.665 -8.750 -35.956 1.00 98.50 218 LYS A N 1
ATOM 1793 C CA . LYS A 1 218 ? 25.349 -8.428 -37.353 1.00 98.50 218 LYS A CA 1
ATOM 1794 C C . LYS A 1 218 ? 26.092 -7.179 -37.829 1.00 98.50 218 LYS A C 1
ATOM 1796 O O . LYS A 1 218 ? 26.663 -7.205 -38.922 1.00 98.50 218 LYS A O 1
ATOM 1801 N N . LEU A 1 219 ? 26.144 -6.127 -37.012 1.00 98.44 219 LEU A N 1
ATOM 1802 C CA . LEU A 1 219 ? 26.905 -4.914 -37.312 1.00 98.44 219 LEU A CA 1
ATOM 1803 C C . LEU A 1 219 ? 28.406 -5.213 -37.417 1.00 98.44 219 LEU A C 1
ATOM 1805 O O . LEU A 1 219 ? 29.071 -4.733 -38.336 1.00 98.44 219 LEU A O 1
ATOM 1809 N N . ASP A 1 220 ? 28.941 -6.046 -36.525 1.00 98.12 220 ASP A N 1
ATOM 1810 C CA . ASP A 1 220 ? 30.354 -6.430 -36.545 1.00 98.12 220 ASP A CA 1
ATOM 1811 C C . ASP A 1 220 ? 30.700 -7.266 -37.790 1.00 98.12 220 ASP A C 1
ATOM 1813 O O . ASP A 1 220 ? 31.732 -7.029 -38.425 1.00 98.12 220 ASP A O 1
ATOM 1817 N N . LYS A 1 221 ? 29.801 -8.157 -38.234 1.00 98.25 221 LYS A N 1
ATOM 1818 C CA . LYS A 1 221 ? 29.933 -8.863 -39.525 1.00 98.25 221 LYS A CA 1
ATOM 1819 C C . LYS A 1 221 ? 29.950 -7.900 -40.715 1.00 98.25 221 LYS A C 1
ATOM 1821 O O . LYS A 1 221 ? 30.785 -8.051 -41.608 1.00 98.25 221 LYS A O 1
ATOM 1826 N N . GLN A 1 222 ? 29.067 -6.900 -40.733 1.00 98.06 222 GLN A N 1
ATOM 1827 C CA . GLN A 1 222 ? 29.037 -5.887 -41.795 1.00 98.06 222 GLN A CA 1
ATOM 1828 C C . GLN A 1 222 ? 30.314 -5.039 -41.813 1.00 98.06 222 GLN A C 1
ATOM 1830 O O . GLN A 1 222 ? 30.906 -4.846 -42.876 1.00 98.06 222 GLN A O 1
ATOM 1835 N N . LYS A 1 223 ? 30.789 -4.591 -40.643 1.00 98.19 223 LYS A N 1
ATOM 1836 C CA . LYS A 1 223 ? 32.061 -3.864 -40.510 1.00 98.19 223 LYS A CA 1
ATOM 1837 C C . LYS A 1 223 ? 33.238 -4.684 -41.028 1.00 98.19 223 LYS A C 1
ATOM 1839 O O . LYS A 1 223 ? 34.072 -4.149 -41.759 1.00 98.19 223 LYS A O 1
ATOM 1844 N N . ALA A 1 224 ? 33.300 -5.972 -40.691 1.00 98.19 224 ALA A N 1
ATOM 1845 C CA . ALA A 1 224 ? 34.338 -6.870 -41.190 1.00 98.19 224 ALA A CA 1
ATOM 1846 C C . ALA A 1 224 ? 34.278 -7.017 -42.723 1.00 98.19 224 ALA A C 1
ATOM 1848 O O . ALA A 1 224 ? 35.312 -6.931 -43.386 1.00 98.19 224 ALA A O 1
ATOM 1849 N N . SER A 1 225 ? 33.078 -7.161 -43.298 1.00 98.44 225 SER A N 1
ATOM 1850 C CA . SER A 1 225 ? 32.881 -7.226 -44.755 1.00 98.44 225 SER A CA 1
ATOM 1851 C C . SER A 1 225 ? 33.365 -5.959 -45.463 1.00 98.44 225 SER A C 1
ATOM 1853 O O . SER A 1 225 ? 34.175 -6.042 -46.384 1.00 98.44 225 SER A O 1
ATOM 1855 N N . LEU A 1 226 ? 32.940 -4.783 -44.991 1.00 98.06 226 LEU A N 1
ATOM 1856 C CA . LEU A 1 226 ? 33.358 -3.496 -45.555 1.00 98.06 226 LEU A CA 1
ATOM 1857 C C . LEU A 1 226 ? 34.866 -3.278 -45.422 1.00 98.06 226 LEU A C 1
ATOM 1859 O O . LEU A 1 226 ? 35.509 -2.803 -46.353 1.00 98.06 226 LEU A O 1
ATOM 1863 N N . THR A 1 227 ? 35.454 -3.664 -44.288 1.00 98.31 227 THR A N 1
ATOM 1864 C CA . THR A 1 227 ? 36.907 -3.580 -44.082 1.00 98.31 227 THR A CA 1
ATOM 1865 C C . THR A 1 227 ? 37.655 -4.427 -45.113 1.00 98.31 227 THR A C 1
ATOM 1867 O O . THR A 1 227 ? 38.629 -3.961 -45.704 1.00 98.31 227 THR A O 1
ATOM 1870 N N . ASN A 1 228 ? 37.174 -5.643 -45.385 1.00 98.12 228 ASN A N 1
ATOM 1871 C CA . ASN A 1 228 ? 37.746 -6.511 -46.412 1.00 98.12 228 ASN A CA 1
ATOM 1872 C C . ASN A 1 228 ? 37.615 -5.908 -47.819 1.00 98.12 228 ASN A C 1
ATOM 1874 O O . ASN A 1 228 ? 38.566 -5.972 -48.594 1.00 98.12 228 ASN A O 1
ATOM 1878 N N . GLU A 1 229 ? 36.474 -5.304 -48.156 1.00 98.19 229 GLU A N 1
ATOM 1879 C CA . GLU A 1 229 ? 36.286 -4.615 -49.439 1.00 98.19 229 GLU A CA 1
ATOM 1880 C C . GLU A 1 229 ? 37.220 -3.413 -49.585 1.00 98.19 229 GLU A C 1
ATOM 1882 O O . GLU A 1 229 ? 37.913 -3.299 -50.593 1.00 98.19 229 GLU A O 1
ATOM 1887 N N . VAL A 1 230 ? 37.309 -2.556 -48.564 1.00 98.19 230 VAL A N 1
ATOM 1888 C CA . VAL A 1 230 ? 38.235 -1.413 -48.542 1.00 98.19 230 VAL A CA 1
ATOM 1889 C C . VAL A 1 230 ? 39.677 -1.875 -48.747 1.00 98.19 230 VAL A C 1
ATOM 1891 O O . VAL A 1 230 ? 40.421 -1.238 -49.491 1.00 98.19 230 VAL A O 1
ATOM 1894 N N . ASN A 1 231 ? 40.082 -2.986 -48.129 1.00 97.88 231 ASN A N 1
ATOM 1895 C CA . ASN A 1 231 ? 41.421 -3.539 -48.319 1.00 97.88 231 ASN A CA 1
ATOM 1896 C C . ASN A 1 231 ? 41.645 -4.041 -49.753 1.00 97.88 231 ASN A C 1
ATOM 1898 O O . ASN A 1 231 ? 42.679 -3.721 -50.333 1.00 97.88 231 ASN A O 1
ATOM 1902 N N . LYS A 1 232 ? 40.664 -4.714 -50.371 1.00 98.25 232 LYS A N 1
ATOM 1903 C CA . LYS A 1 232 ? 40.739 -5.103 -51.792 1.00 98.25 232 LYS A CA 1
ATOM 1904 C C . LYS A 1 232 ? 40.893 -3.889 -52.708 1.00 98.25 232 LYS A C 1
ATOM 1906 O O . LYS A 1 232 ? 41.760 -3.884 -53.575 1.00 98.25 232 LYS A O 1
ATOM 1911 N N . TRP A 1 233 ? 40.095 -2.840 -52.496 1.00 97.94 233 TRP A N 1
ATOM 1912 C CA . TRP A 1 233 ? 40.199 -1.602 -53.274 1.00 97.94 233 TRP A CA 1
ATOM 1913 C C . TRP A 1 233 ? 41.562 -0.928 -53.106 1.00 97.94 233 TRP A C 1
ATOM 1915 O O . TRP A 1 233 ? 42.143 -0.476 -54.091 1.00 97.94 233 TRP A O 1
ATOM 1925 N N . LYS A 1 234 ? 42.101 -0.901 -51.881 1.00 98.00 234 LYS A N 1
ATOM 1926 C CA . LYS A 1 234 ? 43.457 -0.398 -51.616 1.00 98.00 234 LYS A CA 1
ATOM 1927 C C . LYS A 1 234 ? 44.513 -1.193 -52.381 1.00 98.00 234 LYS A C 1
ATOM 1929 O O . LYS A 1 234 ? 45.372 -0.583 -53.009 1.00 98.00 234 LYS A O 1
ATOM 1934 N N . GLU A 1 235 ? 44.449 -2.522 -52.358 1.00 98.19 235 GLU A N 1
ATOM 1935 C CA . GLU A 1 235 ? 45.376 -3.382 -53.103 1.00 98.19 235 GLU A CA 1
ATOM 1936 C C . GLU A 1 235 ? 45.269 -3.158 -54.619 1.00 98.19 235 GLU A C 1
ATOM 1938 O O . GLU A 1 235 ? 46.292 -2.992 -55.284 1.00 98.19 235 GLU A O 1
ATOM 1943 N N . CYS A 1 236 ? 44.050 -3.066 -55.164 1.00 97.88 236 CYS A N 1
ATOM 1944 C CA . CYS A 1 236 ? 43.822 -2.730 -56.572 1.00 97.88 236 CYS A CA 1
ATOM 1945 C C . CYS A 1 236 ? 44.440 -1.376 -56.948 1.00 97.88 236 CYS A C 1
ATOM 1947 O O . CYS A 1 236 ? 45.177 -1.300 -57.930 1.00 97.88 236 CYS A O 1
ATOM 1949 N N . ALA A 1 237 ? 44.201 -0.335 -56.146 1.00 97.38 237 ALA A N 1
ATOM 1950 C CA . ALA A 1 237 ? 44.741 1.000 -56.391 1.00 97.38 237 ALA A CA 1
ATOM 1951 C C . ALA A 1 237 ? 46.277 1.025 -56.324 1.00 97.38 237 ALA A C 1
ATOM 1953 O O . ALA A 1 237 ? 46.924 1.639 -57.170 1.00 97.38 237 ALA A O 1
ATOM 1954 N N . ILE A 1 238 ? 46.881 0.327 -55.354 1.00 98.00 238 ILE A N 1
ATOM 1955 C CA . ILE A 1 238 ? 48.343 0.196 -55.253 1.00 98.00 238 ILE A CA 1
ATOM 1956 C C . ILE A 1 238 ? 48.910 -0.480 -56.506 1.00 98.00 238 ILE A C 1
ATOM 1958 O O . ILE A 1 238 ? 49.894 0.003 -57.070 1.00 98.00 238 ILE A O 1
ATOM 1962 N N . ASN A 1 239 ? 48.287 -1.567 -56.968 1.00 97.69 239 ASN A N 1
ATOM 1963 C CA . ASN A 1 239 ? 48.721 -2.276 -58.171 1.00 97.69 239 ASN A CA 1
ATOM 1964 C C . ASN A 1 239 ? 48.606 -1.397 -59.426 1.00 97.69 239 ASN A C 1
ATOM 1966 O O . ASN A 1 239 ? 49.529 -1.365 -60.235 1.00 97.69 239 ASN A O 1
ATOM 1970 N N . GLU A 1 240 ? 47.522 -0.633 -59.571 1.00 97.44 240 GLU A N 1
ATOM 1971 C CA . GLU A 1 240 ? 47.328 0.286 -60.698 1.00 97.44 240 GLU A CA 1
ATOM 1972 C C . GLU A 1 240 ? 48.351 1.433 -60.705 1.00 97.44 240 GLU A C 1
ATOM 1974 O O . GLU A 1 240 ? 48.922 1.759 -61.752 1.00 97.44 240 GLU A O 1
ATOM 1979 N N . ILE A 1 241 ? 48.652 2.000 -59.531 1.00 97.44 241 ILE A N 1
ATOM 1980 C CA . ILE A 1 241 ? 49.703 3.013 -59.366 1.00 97.44 241 ILE A CA 1
ATOM 1981 C C . ILE A 1 241 ? 51.072 2.435 -59.745 1.00 97.44 241 ILE A C 1
ATOM 1983 O O . ILE A 1 241 ? 51.834 3.089 -60.461 1.00 97.44 241 ILE A O 1
ATOM 1987 N N . ASN A 1 242 ? 51.392 1.216 -59.301 1.00 97.25 242 ASN A N 1
ATOM 1988 C CA . ASN A 1 242 ? 52.660 0.558 -59.624 1.00 97.25 242 ASN A CA 1
ATOM 1989 C C . ASN A 1 242 ? 52.790 0.278 -61.128 1.00 97.25 242 ASN A C 1
ATOM 1991 O O . ASN A 1 242 ? 53.803 0.648 -61.720 1.00 97.25 242 ASN A O 1
ATOM 1995 N N . ASN A 1 243 ? 51.747 -0.262 -61.762 1.00 96.69 243 ASN A N 1
ATOM 1996 C CA . ASN A 1 243 ? 51.718 -0.490 -63.209 1.00 96.69 243 ASN A CA 1
ATOM 1997 C C . ASN A 1 243 ? 51.906 0.824 -63.987 1.00 96.69 243 ASN A C 1
ATOM 1999 O O . ASN A 1 243 ? 52.722 0.909 -64.905 1.00 96.69 243 ASN A O 1
ATOM 2003 N N . SER A 1 244 ? 51.203 1.885 -63.580 1.00 97.19 244 SER A N 1
ATOM 2004 C CA . SER A 1 244 ? 51.330 3.213 -64.196 1.00 97.19 244 SER A CA 1
ATOM 2005 C C . SER A 1 244 ? 52.746 3.775 -64.052 1.00 97.19 244 SER A C 1
ATOM 2007 O O . SER A 1 244 ? 53.294 4.352 -64.993 1.00 97.19 244 SER A O 1
ATOM 2009 N N . LYS A 1 245 ? 53.377 3.578 -62.888 1.00 97.69 245 LYS A N 1
ATOM 2010 C CA . LYS A 1 245 ? 54.765 3.977 -62.631 1.00 97.69 245 LYS A CA 1
ATOM 2011 C C . LYS A 1 245 ? 55.749 3.230 -63.535 1.00 97.69 245 LYS A C 1
ATOM 2013 O O . LYS A 1 245 ? 56.663 3.863 -64.062 1.00 97.69 245 LYS A O 1
ATOM 2018 N N . GLU A 1 246 ? 55.565 1.929 -63.744 1.00 96.81 246 GLU A N 1
ATOM 2019 C CA . GLU A 1 246 ? 56.383 1.139 -64.674 1.00 96.81 246 GLU A CA 1
ATOM 2020 C C . GLU A 1 246 ? 56.236 1.627 -66.122 1.00 96.81 246 GLU A C 1
ATOM 2022 O O . GLU A 1 246 ? 57.242 1.847 -66.800 1.00 96.81 246 GLU A O 1
ATOM 2027 N N . CYS A 1 247 ? 55.008 1.907 -66.578 1.00 95.25 247 CYS A N 1
ATOM 2028 C CA . CYS A 1 247 ? 54.773 2.504 -67.895 1.00 95.25 247 CYS A CA 1
ATOM 2029 C C . CYS A 1 247 ? 55.469 3.865 -68.050 1.00 95.25 247 CYS A C 1
ATOM 2031 O O . CYS A 1 247 ? 56.084 4.132 -69.085 1.00 95.25 247 CYS A O 1
ATOM 2033 N N . LEU A 1 248 ? 55.412 4.725 -67.027 1.00 95.62 248 LEU A N 1
ATOM 2034 C CA . LEU A 1 248 ? 56.089 6.025 -67.043 1.00 95.62 248 LEU A CA 1
ATOM 2035 C C . LEU A 1 248 ? 57.617 5.889 -67.095 1.00 95.62 248 LEU A C 1
ATOM 2037 O O . LEU A 1 248 ? 58.267 6.668 -67.794 1.00 95.62 248 LEU A O 1
ATOM 2041 N N . LEU A 1 249 ? 58.196 4.904 -66.401 1.00 96.38 249 LEU A N 1
ATOM 2042 C CA . LEU A 1 249 ? 59.628 4.598 -66.496 1.00 96.38 249 LEU A CA 1
ATOM 2043 C C . LEU A 1 249 ? 60.006 4.140 -67.912 1.00 96.38 249 LEU A C 1
ATOM 2045 O O . LEU A 1 249 ? 60.951 4.675 -68.486 1.00 96.38 249 LEU A O 1
ATOM 2049 N N . ALA A 1 250 ? 59.220 3.248 -68.522 1.00 96.06 250 ALA A N 1
ATOM 2050 C CA . ALA A 1 25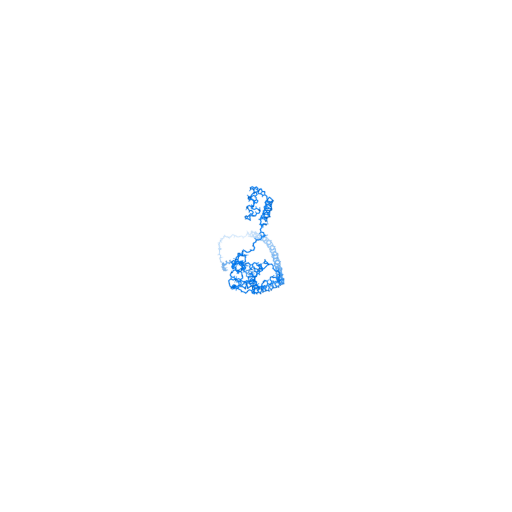0 ? 59.453 2.800 -69.896 1.00 96.06 250 ALA A CA 1
ATOM 2051 C C . ALA A 1 250 ? 59.354 3.950 -70.920 1.00 96.06 250 ALA A C 1
ATOM 2053 O O . ALA A 1 250 ? 60.181 4.054 -71.830 1.00 96.06 250 ALA A O 1
ATOM 2054 N N . LEU A 1 251 ? 58.375 4.850 -70.759 1.00 95.31 251 LEU A N 1
ATOM 2055 C CA . LEU A 1 251 ? 58.240 6.052 -71.592 1.00 95.31 251 LEU A CA 1
ATOM 2056 C C . LEU A 1 251 ? 59.426 7.005 -71.421 1.00 95.31 251 LEU A C 1
ATOM 2058 O O . LEU A 1 251 ? 59.900 7.578 -72.405 1.00 95.31 251 LEU A O 1
ATOM 2062 N N . ARG A 1 252 ? 59.925 7.163 -70.191 1.00 97.06 252 ARG A N 1
ATOM 2063 C CA . ARG A 1 252 ? 61.119 7.964 -69.906 1.00 97.06 252 ARG A CA 1
ATOM 2064 C C . ARG A 1 252 ? 62.350 7.393 -70.609 1.00 97.06 252 ARG A C 1
ATOM 2066 O O . ARG A 1 252 ? 63.037 8.141 -71.304 1.00 97.06 252 ARG A O 1
ATOM 2073 N N . ASP A 1 253 ? 62.580 6.088 -70.501 1.00 96.62 253 ASP A N 1
ATOM 2074 C CA . ASP A 1 253 ? 63.701 5.412 -71.163 1.00 96.62 253 ASP A CA 1
ATOM 2075 C C . ASP A 1 253 ? 63.617 5.539 -72.691 1.00 96.62 253 ASP A C 1
ATOM 2077 O O . ASP A 1 253 ? 64.617 5.799 -73.366 1.00 96.62 253 ASP A O 1
ATOM 2081 N N . ALA A 1 254 ? 62.414 5.403 -73.260 1.00 95.50 254 ALA A N 1
ATOM 2082 C CA . ALA A 1 254 ? 62.177 5.611 -74.686 1.00 95.50 254 ALA A CA 1
ATOM 2083 C C . ALA A 1 254 ? 62.460 7.061 -75.113 1.00 95.50 254 ALA A C 1
ATOM 2085 O O . ALA A 1 254 ? 63.114 7.289 -76.134 1.00 95.50 254 ALA A O 1
ATOM 2086 N N . ALA A 1 255 ? 62.023 8.045 -74.323 1.00 96.38 255 ALA A N 1
ATOM 2087 C CA . ALA A 1 255 ? 62.298 9.454 -74.580 1.00 96.38 255 ALA A CA 1
ATOM 2088 C C . ALA A 1 255 ? 63.805 9.758 -74.548 1.00 96.38 255 ALA A C 1
ATOM 2090 O O . ALA A 1 255 ? 64.303 10.504 -75.394 1.00 96.38 255 ALA A O 1
ATOM 2091 N N . ASP A 1 256 ? 64.550 9.162 -73.617 1.00 96.56 256 ASP A N 1
ATOM 2092 C CA . ASP A 1 256 ? 65.999 9.340 -73.531 1.00 96.56 256 ASP A CA 1
ATOM 2093 C C . ASP A 1 256 ? 66.739 8.667 -74.704 1.00 96.56 256 ASP A C 1
ATOM 2095 O O . ASP A 1 256 ? 67.659 9.269 -75.270 1.00 96.56 256 ASP A O 1
ATOM 2099 N N . LYS A 1 257 ? 66.274 7.503 -75.184 1.00 97.06 257 LYS A N 1
ATOM 2100 C CA . LYS A 1 257 ? 66.757 6.901 -76.445 1.00 97.06 257 LYS A CA 1
ATOM 2101 C C . LYS A 1 257 ? 66.494 7.801 -77.653 1.00 97.06 257 LYS A C 1
ATOM 2103 O O . LYS A 1 257 ? 67.405 8.032 -78.445 1.00 97.06 257 LYS A O 1
ATOM 2108 N N . LEU A 1 258 ? 65.288 8.360 -77.778 1.00 95.50 258 LEU A N 1
ATOM 2109 C CA . LEU A 1 258 ? 64.946 9.292 -78.859 1.00 95.50 258 LEU A CA 1
ATOM 2110 C C . LEU A 1 258 ? 65.825 10.547 -78.835 1.00 95.50 258 LEU A C 1
ATOM 2112 O O . LEU A 1 258 ? 66.259 11.007 -79.890 1.00 95.50 258 LEU A O 1
ATOM 2116 N N . LYS A 1 259 ? 66.152 11.080 -77.649 1.00 96.75 259 LYS A N 1
ATOM 2117 C CA . LYS A 1 259 ? 67.129 12.177 -77.521 1.00 96.75 259 LYS A CA 1
ATOM 2118 C C . LYS A 1 259 ? 68.516 11.766 -78.022 1.00 96.75 259 LYS A C 1
ATOM 2120 O O . LYS A 1 259 ? 69.183 12.589 -78.645 1.00 96.75 259 LYS A O 1
ATOM 2125 N N . SER A 1 260 ? 68.955 10.533 -77.757 1.00 96.19 260 SER A N 1
ATOM 2126 C CA . SER A 1 260 ? 70.232 10.011 -78.267 1.00 96.19 260 SER A CA 1
ATOM 2127 C C . SER A 1 260 ? 70.233 9.911 -79.793 1.00 96.19 260 SER A C 1
ATOM 2129 O O . SER A 1 260 ? 71.115 10.475 -80.435 1.00 96.19 260 SER A O 1
ATOM 2131 N N . ILE A 1 261 ? 69.198 9.293 -80.374 1.00 95.62 261 ILE A N 1
ATOM 2132 C CA . ILE A 1 261 ? 69.025 9.181 -81.832 1.00 95.62 261 ILE A CA 1
ATOM 2133 C C . ILE A 1 261 ? 68.994 10.570 -82.472 1.00 95.62 261 ILE A C 1
ATOM 2135 O O . ILE A 1 261 ? 69.664 10.811 -83.469 1.00 95.62 261 ILE A O 1
ATOM 2139 N N . ARG A 1 262 ? 68.269 11.525 -81.878 1.00 95.62 262 ARG A N 1
ATOM 2140 C CA . ARG A 1 262 ? 68.222 12.902 -82.380 1.00 95.62 262 ARG A CA 1
ATOM 2141 C C . ARG A 1 262 ? 69.613 13.536 -82.451 1.00 95.62 262 ARG A C 1
ATOM 2143 O O . ARG A 1 262 ? 69.932 14.149 -83.461 1.00 95.62 262 ARG A O 1
ATOM 2150 N N . LYS A 1 263 ? 70.453 13.350 -81.425 1.00 96.12 263 LYS A N 1
ATOM 2151 C CA . LYS A 1 263 ? 71.846 13.834 -81.444 1.00 96.12 263 LYS A CA 1
ATOM 2152 C C . LYS A 1 263 ? 72.665 13.192 -82.566 1.00 96.12 263 LYS A C 1
ATOM 2154 O O . LYS A 1 263 ? 73.511 13.864 -83.144 1.00 96.12 263 LYS A O 1
ATOM 2159 N N . GLU A 1 264 ? 72.452 11.912 -82.864 1.00 96.25 264 GLU A N 1
ATOM 2160 C CA . GLU A 1 264 ? 73.108 11.235 -83.993 1.00 96.25 264 GLU A CA 1
ATOM 2161 C C . GLU A 1 264 ? 72.622 11.767 -85.341 1.00 96.25 264 GLU A C 1
ATOM 2163 O O . GLU A 1 264 ? 73.444 12.072 -86.200 1.00 96.25 264 GLU A O 1
ATOM 2168 N N . VAL A 1 265 ? 71.312 11.962 -85.508 1.00 95.19 265 VAL A N 1
ATOM 2169 C CA . VAL A 1 265 ? 70.733 12.585 -86.707 1.00 95.19 265 VAL A CA 1
ATOM 2170 C C . VAL A 1 265 ? 71.299 13.990 -86.915 1.00 95.19 265 VAL A C 1
ATOM 2172 O O . VAL A 1 265 ? 71.688 14.330 -88.030 1.00 95.19 265 VAL A O 1
ATOM 2175 N N . ASP A 1 266 ? 71.408 14.790 -85.853 1.00 95.06 266 ASP A N 1
ATOM 2176 C CA . ASP A 1 266 ? 71.999 16.128 -85.924 1.00 95.06 266 ASP A CA 1
ATOM 2177 C C . ASP A 1 266 ? 73.483 16.073 -86.356 1.00 95.06 266 ASP A C 1
ATOM 2179 O O . ASP A 1 266 ? 73.910 16.906 -87.157 1.00 95.06 266 ASP A O 1
ATOM 2183 N N . LYS A 1 267 ? 74.262 15.071 -85.909 1.00 95.56 267 LYS A N 1
ATOM 2184 C CA . LYS A 1 267 ? 75.646 14.837 -86.378 1.00 95.56 267 LYS A CA 1
ATOM 2185 C C . LYS A 1 267 ? 75.702 14.430 -87.849 1.00 95.56 267 LYS A C 1
ATOM 2187 O O . LYS A 1 267 ? 76.488 15.000 -88.600 1.00 95.56 267 LYS A O 1
ATOM 2192 N N . LEU A 1 268 ? 74.868 13.478 -88.267 1.00 94.88 268 LEU A N 1
ATOM 2193 C CA . LEU A 1 268 ? 74.796 13.034 -89.662 1.00 94.88 268 LEU A CA 1
ATOM 2194 C C . LEU A 1 268 ? 74.410 14.191 -90.586 1.00 94.88 268 LEU A C 1
ATOM 2196 O O . LEU A 1 268 ? 74.991 14.345 -91.653 1.00 94.88 268 LEU A O 1
ATOM 2200 N N . LYS A 1 269 ? 73.496 15.061 -90.148 1.00 94.81 269 LYS A N 1
ATOM 2201 C CA . LYS A 1 269 ? 73.117 16.272 -90.882 1.00 94.81 269 LYS A CA 1
ATOM 2202 C C . LYS A 1 269 ? 74.275 17.268 -91.002 1.00 94.81 269 LYS A C 1
ATOM 2204 O O . LYS A 1 269 ? 74.441 17.896 -92.045 1.00 94.81 269 LYS A O 1
ATOM 2209 N N . GLN A 1 270 ? 75.096 17.414 -89.960 1.00 94.06 270 GLN A N 1
ATOM 2210 C CA . GLN A 1 270 ? 76.326 18.212 -90.032 1.00 94.06 270 GLN A CA 1
ATOM 2211 C C . GLN A 1 270 ? 77.355 17.593 -90.991 1.00 94.06 270 GLN A C 1
ATOM 2213 O O . GLN A 1 270 ? 77.984 18.318 -91.762 1.00 94.06 270 GLN A O 1
ATOM 2218 N N . GLU A 1 271 ? 77.521 16.268 -90.989 1.00 94.19 271 GLU A N 1
ATOM 2219 C CA . GLU A 1 271 ? 78.382 15.569 -91.951 1.00 94.19 271 GLU A CA 1
ATOM 2220 C C . GLU A 1 271 ? 77.879 15.704 -93.388 1.00 94.19 271 GLU A C 1
ATOM 2222 O O . GLU A 1 271 ? 78.671 16.001 -94.280 1.00 94.19 271 GLU A O 1
ATOM 2227 N N . GLU A 1 272 ? 76.575 15.558 -93.615 1.00 92.69 272 GLU A N 1
ATOM 2228 C CA . GLU A 1 272 ? 75.929 15.794 -94.905 1.00 92.69 272 GLU A CA 1
ATOM 2229 C C . GLU A 1 272 ? 76.214 17.220 -95.398 1.00 92.69 272 GLU A C 1
ATOM 2231 O O . GLU A 1 272 ? 76.651 17.403 -96.535 1.00 92.69 272 GLU A O 1
ATOM 2236 N N . GLN A 1 273 ? 76.060 18.237 -94.541 1.00 92.69 273 GLN A N 1
ATOM 2237 C CA . GLN A 1 273 ? 76.413 19.627 -94.864 1.00 92.69 273 GLN A CA 1
ATOM 2238 C C . GLN A 1 273 ? 77.907 19.799 -95.182 1.00 92.69 273 GLN A C 1
ATOM 2240 O O . GLN A 1 273 ? 78.263 20.536 -96.109 1.00 92.69 273 GLN A O 1
ATOM 2245 N N . ARG A 1 274 ? 78.791 19.103 -94.455 1.00 94.12 274 ARG A N 1
ATOM 2246 C CA . ARG A 1 274 ? 80.240 19.107 -94.703 1.00 94.12 274 ARG A CA 1
ATOM 2247 C C . ARG A 1 274 ? 80.577 18.491 -96.061 1.00 94.12 274 ARG A C 1
ATOM 2249 O O . ARG A 1 274 ? 81.359 19.064 -96.817 1.00 94.12 274 ARG A O 1
ATOM 2256 N N . LEU A 1 275 ? 79.992 17.336 -96.374 1.00 92.75 275 LEU A N 1
ATOM 2257 C CA . LEU A 1 275 ? 80.169 16.642 -97.650 1.00 92.75 275 LEU A CA 1
ATOM 2258 C C . LEU A 1 275 ? 79.583 17.452 -98.806 1.00 92.75 275 LEU A C 1
ATOM 2260 O O . LEU A 1 275 ? 80.238 17.587 -99.832 1.00 92.75 275 LEU A O 1
ATOM 2264 N N . THR A 1 276 ? 78.408 18.054 -98.621 1.00 91.19 276 THR A N 1
ATOM 2265 C CA . THR A 1 276 ? 77.781 18.941 -99.611 1.00 91.19 276 THR A CA 1
ATOM 2266 C C . THR A 1 276 ? 78.691 20.124 -99.926 1.00 91.19 276 THR A C 1
ATOM 2268 O O . THR A 1 276 ? 79.004 20.356 -101.091 1.00 91.19 276 THR A O 1
ATOM 2271 N N . SER A 1 277 ? 79.212 20.798 -98.893 1.00 92.12 277 SER A N 1
ATOM 2272 C CA . SER A 1 277 ? 80.205 21.869 -99.053 1.00 92.12 277 SER A CA 1
ATOM 2273 C C . SER A 1 277 ? 81.458 21.384 -99.792 1.00 92.12 277 SER A C 1
ATOM 2275 O O . SER A 1 277 ? 81.968 22.083 -100.661 1.00 92.12 277 SER A O 1
ATOM 2277 N N . ARG A 1 278 ? 81.955 20.174 -99.493 1.00 92.12 278 ARG A N 1
ATOM 2278 C CA . ARG A 1 278 ? 83.126 19.589 -100.168 1.00 92.12 278 ARG A CA 1
ATOM 2279 C C . ARG A 1 278 ? 82.856 19.275 -101.638 1.00 92.12 278 ARG A C 1
ATOM 2281 O O . ARG A 1 278 ? 83.721 19.542 -102.461 1.00 92.12 278 ARG A O 1
ATOM 2288 N N . ILE A 1 279 ? 81.686 18.728 -101.963 1.00 88.25 279 ILE A N 1
ATOM 2289 C CA . ILE A 1 279 ? 81.254 18.487 -103.345 1.00 88.25 279 ILE A CA 1
ATOM 2290 C C . ILE A 1 279 ? 81.143 19.812 -104.094 1.00 88.25 279 ILE A C 1
ATOM 2292 O O . ILE A 1 279 ? 81.561 19.892 -105.240 1.00 88.25 279 ILE A O 1
ATOM 2296 N N . GLU A 1 280 ? 80.599 20.858 -103.474 1.00 87.75 280 GLU A N 1
ATOM 2297 C CA . GLU A 1 280 ? 80.502 22.181 -104.094 1.00 87.75 280 GLU A CA 1
ATOM 2298 C C . GLU A 1 280 ? 81.884 22.805 -104.333 1.00 87.75 280 GLU A C 1
ATOM 2300 O O . GLU A 1 280 ? 82.118 23.391 -105.388 1.00 87.75 280 GLU A O 1
ATOM 2305 N N . LEU A 1 281 ? 82.823 22.594 -103.407 1.00 85.19 281 LEU A N 1
ATOM 2306 C CA . LEU A 1 281 ? 84.226 22.981 -103.549 1.00 85.19 281 LEU A CA 1
ATOM 2307 C C . LEU A 1 281 ? 84.903 22.214 -104.693 1.00 85.19 281 LEU A C 1
ATOM 2309 O O . LEU A 1 281 ? 85.488 22.847 -105.558 1.00 85.19 281 LEU A O 1
ATOM 2313 N N . LEU A 1 282 ? 84.722 20.892 -104.769 1.00 82.94 282 LEU A N 1
ATOM 2314 C CA . LEU A 1 282 ? 85.202 20.058 -105.879 1.00 82.94 282 LEU A CA 1
ATOM 2315 C C . LEU A 1 282 ? 84.563 20.457 -107.213 1.00 82.94 282 LEU A C 1
ATOM 2317 O O . LEU A 1 282 ? 85.259 20.545 -108.205 1.00 82.94 282 LEU A O 1
ATOM 2321 N N . LYS A 1 283 ? 83.263 20.771 -107.252 1.00 81.25 283 LYS A N 1
ATOM 2322 C CA . LYS A 1 283 ? 82.598 21.322 -108.445 1.00 81.25 283 LYS A CA 1
ATOM 2323 C C . LYS A 1 283 ? 83.136 22.697 -108.820 1.00 81.25 283 LYS A C 1
ATOM 2325 O O . LYS A 1 283 ? 83.039 23.091 -109.976 1.00 81.25 283 LYS A O 1
ATOM 2330 N N . ASN A 1 284 ? 83.611 23.478 -107.855 1.00 77.44 284 ASN A N 1
ATOM 2331 C CA . ASN A 1 284 ? 84.256 24.759 -108.114 1.00 77.44 284 ASN A CA 1
ATOM 2332 C C . ASN A 1 284 ? 85.708 24.571 -108.573 1.00 77.44 284 ASN A C 1
ATOM 2334 O O . ASN A 1 284 ? 86.132 25.322 -109.439 1.00 77.44 284 ASN A O 1
ATOM 2338 N N . GLU A 1 285 ? 86.428 23.564 -108.072 1.00 77.12 285 GLU A N 1
ATOM 2339 C CA . GLU A 1 285 ? 87.744 23.122 -108.565 1.00 77.12 285 GLU A CA 1
ATOM 2340 C C . GLU A 1 285 ? 87.628 22.548 -109.992 1.00 77.12 285 GLU A C 1
ATOM 2342 O O . GLU A 1 285 ? 88.340 22.984 -110.884 1.00 77.12 285 GLU A O 1
ATOM 2347 N N . GLU A 1 286 ? 86.642 21.690 -110.261 1.00 67.62 286 GLU A N 1
ATOM 2348 C CA . GLU A 1 286 ? 86.294 21.154 -111.586 1.00 67.62 286 GLU A CA 1
ATOM 2349 C C . GLU A 1 286 ? 85.830 22.272 -112.535 1.00 67.62 286 GLU A C 1
ATOM 2351 O O . GLU A 1 286 ? 86.174 22.292 -113.716 1.00 67.62 286 GLU A O 1
ATOM 2356 N N . ARG A 1 287 ? 85.113 23.282 -112.016 1.00 60.56 287 ARG A N 1
ATOM 2357 C CA . ARG A 1 287 ? 84.844 24.514 -112.768 1.00 60.56 287 ARG A CA 1
ATOM 2358 C C . ARG A 1 287 ? 86.119 25.321 -113.007 1.00 60.56 287 ARG A C 1
ATOM 2360 O O . ARG A 1 287 ? 86.262 25.837 -114.106 1.00 60.56 287 ARG A O 1
ATOM 2367 N N . GLN A 1 288 ? 87.049 25.415 -112.055 1.00 53.22 288 GLN A N 1
ATOM 2368 C CA . GLN A 1 288 ? 88.365 26.039 -112.260 1.00 53.22 288 GLN A CA 1
ATOM 2369 C C . GLN A 1 288 ? 89.213 25.277 -113.296 1.00 53.22 288 GLN A C 1
ATOM 2371 O O . GLN A 1 288 ? 89.924 25.923 -114.062 1.00 53.22 288 GLN A O 1
ATOM 2376 N N . GLU A 1 289 ? 89.063 23.956 -113.417 1.00 47.62 289 GLU A N 1
ATOM 2377 C CA . GLU A 1 289 ? 89.641 23.150 -114.504 1.00 47.62 289 GLU A CA 1
ATOM 2378 C C . GLU A 1 289 ? 88.908 23.354 -115.847 1.00 47.62 289 GLU A C 1
ATOM 2380 O O . GLU A 1 289 ? 89.535 23.359 -116.907 1.00 47.62 289 GLU A O 1
ATOM 2385 N N . GLN A 1 290 ? 87.600 23.626 -115.835 1.00 38.38 290 GLN A N 1
ATOM 2386 C CA . GLN A 1 290 ? 86.831 24.004 -117.031 1.00 38.38 290 GLN A CA 1
ATOM 2387 C C . GLN A 1 290 ? 86.980 25.488 -117.437 1.00 38.38 290 GLN A C 1
ATOM 2389 O O . GLN A 1 290 ? 86.636 25.855 -118.563 1.00 38.38 290 GLN A O 1
ATOM 2394 N N . TYR A 1 291 ? 87.594 26.340 -116.610 1.00 39.06 291 TYR A N 1
ATOM 2395 C CA . TYR A 1 291 ? 87.906 27.748 -116.911 1.00 39.06 291 TYR A CA 1
ATOM 2396 C C . TYR A 1 291 ? 89.173 27.942 -117.784 1.00 39.06 291 TYR A C 1
ATOM 2398 O O . TYR A 1 291 ? 89.774 29.014 -117.784 1.00 39.06 291 TYR A O 1
ATOM 2406 N N . VAL A 1 292 ? 89.526 26.953 -118.621 1.00 36.53 292 VAL A N 1
ATOM 2407 C CA . VAL A 1 292 ? 90.255 27.167 -119.893 1.00 36.53 292 VAL A CA 1
ATOM 2408 C C . VAL A 1 292 ? 89.302 27.560 -121.034 1.00 36.53 292 VAL A C 1
ATOM 2410 O O . VAL A 1 292 ? 89.764 28.062 -122.056 1.00 36.53 292 VAL A O 1
ATOM 2413 N N . GLN A 1 293 ? 87.973 27.447 -120.894 1.00 30.03 293 GLN A N 1
ATOM 2414 C CA . GLN A 1 293 ? 87.055 27.960 -121.919 1.00 30.03 293 GLN A CA 1
ATOM 2415 C C . GLN A 1 293 ? 85.833 28.706 -121.364 1.00 30.03 293 GLN A C 1
ATOM 2417 O O . GLN A 1 293 ? 84.768 28.139 -121.156 1.00 30.03 293 GLN A O 1
ATOM 2422 N N . ARG A 1 294 ? 85.976 30.040 -121.404 1.00 25.39 294 ARG A N 1
ATOM 2423 C CA . ARG A 1 294 ? 84.966 31.000 -121.906 1.00 25.39 294 ARG A CA 1
ATOM 2424 C C . ARG A 1 294 ? 83.766 31.365 -120.998 1.00 25.39 294 ARG A C 1
ATOM 2426 O O . ARG A 1 294 ? 83.541 30.735 -119.976 1.00 25.39 294 ARG A O 1
ATOM 2433 N N . PRO A 1 295 ? 83.087 32.506 -121.274 1.00 31.08 295 PRO A N 1
ATOM 2434 C CA . PRO A 1 295 ? 83.013 33.605 -120.313 1.00 31.08 295 PRO A CA 1
ATOM 2435 C C . PRO A 1 295 ? 81.592 33.993 -119.867 1.00 31.08 295 PRO A C 1
ATOM 2437 O O . PRO A 1 295 ? 80.597 33.709 -120.522 1.00 31.08 295 PRO A O 1
ATOM 2440 N N . GLN A 1 296 ? 81.584 34.723 -118.748 1.00 32.16 296 GLN A N 1
ATOM 2441 C CA . GLN A 1 296 ? 80.674 35.792 -118.312 1.00 32.16 296 GLN A CA 1
ATOM 2442 C C . GLN A 1 296 ? 79.292 35.932 -118.974 1.00 32.16 296 GLN A C 1
ATOM 2444 O O . GLN A 1 296 ? 79.184 36.338 -120.129 1.00 32.16 296 GLN A O 1
ATOM 2449 N N . SER A 1 297 ? 78.236 35.843 -118.153 1.00 33.12 297 SER A N 1
ATOM 2450 C CA . SER A 1 297 ? 77.222 36.911 -118.013 1.00 33.12 297 SER A CA 1
ATOM 2451 C C . SER A 1 297 ? 76.224 36.629 -116.871 1.00 33.12 297 SER A C 1
ATOM 2453 O O . SER A 1 297 ? 75.722 35.525 -116.697 1.00 33.12 297 SER A O 1
ATOM 2455 N N . GLN A 1 298 ? 75.939 37.665 -116.087 1.00 33.94 298 GLN A N 1
ATOM 2456 C CA . GLN A 1 298 ? 74.838 37.839 -115.125 1.00 33.94 298 GLN A CA 1
ATOM 2457 C C . GLN A 1 298 ? 74.572 39.363 -115.063 1.00 33.94 298 GLN A C 1
ATOM 2459 O O . GLN A 1 298 ? 75.448 40.105 -115.521 1.00 33.94 298 GLN A O 1
ATOM 2464 N N . PRO A 1 299 ? 73.489 39.888 -114.442 1.00 50.91 299 PRO A N 1
ATOM 2465 C CA . PRO A 1 299 ? 72.331 39.238 -113.798 1.00 50.91 299 PRO A CA 1
ATOM 2466 C C . PRO A 1 299 ? 70.975 39.912 -114.160 1.00 50.91 299 PRO A C 1
ATOM 2468 O O . PRO A 1 299 ? 70.966 40.955 -114.799 1.00 50.91 299 PRO A O 1
ATOM 2471 N N . GLN A 1 300 ? 69.831 39.399 -113.673 1.00 33.84 300 GLN A N 1
ATOM 2472 C CA . GLN A 1 300 ? 68.790 40.247 -113.048 1.00 33.84 300 GLN A CA 1
ATOM 2473 C C . GLN A 1 300 ? 67.681 39.446 -112.338 1.00 33.84 300 GLN A C 1
ATOM 2475 O O . GLN A 1 300 ? 67.322 38.334 -112.707 1.00 33.84 300 GLN A O 1
ATOM 2480 N N . GLN A 1 301 ? 67.213 40.054 -111.250 1.00 37.62 301 GLN A N 1
ATOM 2481 C CA . GLN A 1 301 ? 66.318 39.581 -110.194 1.00 37.62 301 GLN A CA 1
ATOM 2482 C C . GLN A 1 301 ? 64.834 39.666 -110.604 1.00 37.62 301 GLN A C 1
ATOM 2484 O O . GLN A 1 301 ? 64.499 40.509 -111.428 1.00 37.62 301 GLN A O 1
ATOM 2489 N N . THR A 1 302 ? 63.933 38.908 -109.953 1.00 34.28 302 THR A N 1
ATOM 2490 C CA . THR A 1 302 ? 62.719 39.447 -109.276 1.00 34.28 302 THR A CA 1
ATOM 2491 C C . THR A 1 302 ? 61.848 38.374 -108.585 1.00 34.28 302 THR A C 1
ATOM 2493 O O . THR A 1 302 ? 61.604 37.294 -109.109 1.00 34.28 302 THR A O 1
ATOM 2496 N N . ALA A 1 303 ? 61.440 38.722 -107.354 1.00 35.38 303 ALA A N 1
ATOM 2497 C CA . ALA A 1 303 ? 60.263 38.348 -106.544 1.00 35.38 303 ALA A CA 1
ATOM 2498 C C . ALA A 1 303 ? 59.351 37.197 -107.038 1.00 35.38 303 ALA A C 1
ATOM 2500 O O . ALA A 1 303 ? 58.732 37.293 -108.087 1.00 35.38 303 ALA A O 1
ATOM 2501 N N . LYS A 1 304 ? 59.218 36.055 -106.340 1.00 43.12 304 LYS A N 1
ATOM 2502 C CA . LYS A 1 304 ? 58.464 35.807 -105.080 1.00 43.12 304 LYS A CA 1
ATOM 2503 C C . LYS A 1 304 ? 57.108 36.529 -104.984 1.00 43.12 304 LYS A C 1
ATOM 2505 O O . LYS A 1 304 ? 57.081 37.695 -104.621 1.00 43.12 304 LYS A O 1
ATOM 2510 N N . GLN A 1 305 ? 56.007 35.786 -105.133 1.00 39.53 305 GLN A N 1
ATOM 2511 C CA . GLN A 1 305 ? 55.050 35.454 -104.053 1.00 39.53 305 GLN A CA 1
ATOM 2512 C C . GLN A 1 305 ? 53.766 34.836 -104.637 1.00 39.53 305 GLN A C 1
ATOM 2514 O O . GLN A 1 305 ? 52.997 35.505 -105.318 1.00 39.53 305 GLN A O 1
ATOM 2519 N N . GLY A 1 306 ? 53.518 33.563 -104.312 1.00 32.84 306 GLY A N 1
ATOM 2520 C CA . GLY A 1 306 ? 52.244 32.871 -104.515 1.00 32.84 306 GLY A CA 1
ATOM 2521 C C . GLY A 1 306 ? 51.687 32.396 -103.170 1.00 32.84 306 GLY A C 1
ATOM 2522 O O . GLY A 1 306 ? 52.293 31.562 -102.504 1.00 32.84 306 GLY A O 1
ATOM 2523 N N . ARG A 1 307 ? 50.560 32.993 -102.772 1.00 36.94 307 ARG A N 1
ATOM 2524 C CA . ARG A 1 307 ? 49.560 32.528 -101.786 1.00 36.94 307 ARG A CA 1
ATOM 2525 C C . ARG A 1 307 ? 48.744 31.337 -102.372 1.00 36.94 307 ARG A C 1
ATOM 2527 O O . ARG A 1 307 ? 48.936 31.038 -103.545 1.00 36.94 307 ARG A O 1
ATOM 2534 N N . PRO A 1 308 ? 47.639 30.880 -101.740 1.00 58.09 308 PRO A N 1
ATOM 2535 C CA . PRO A 1 308 ? 47.423 30.321 -100.391 1.00 58.09 308 PRO A CA 1
ATOM 2536 C C . PRO A 1 308 ? 46.570 29.019 -100.486 1.00 58.09 308 PRO A C 1
ATOM 2538 O O . PRO A 1 308 ? 46.362 28.538 -101.588 1.00 58.09 308 PRO A O 1
ATOM 2541 N N . ILE A 1 309 ? 46.060 28.496 -99.355 1.00 36.41 309 ILE A N 1
ATOM 2542 C CA . ILE A 1 309 ? 44.810 27.702 -99.102 1.00 36.41 309 ILE A CA 1
ATOM 2543 C C . ILE A 1 309 ? 45.060 27.047 -97.719 1.00 36.41 309 ILE A C 1
ATOM 2545 O O . ILE A 1 309 ? 46.032 26.315 -97.585 1.00 36.41 309 ILE A O 1
ATOM 2549 N N . ARG A 1 310 ? 44.480 27.431 -96.568 1.00 38.81 310 ARG A N 1
ATOM 2550 C CA . ARG A 1 310 ? 43.092 27.541 -96.047 1.00 38.81 310 ARG A CA 1
ATOM 2551 C C . ARG A 1 310 ? 42.297 26.229 -96.055 1.00 38.81 310 ARG A C 1
ATOM 2553 O O . ARG A 1 310 ? 41.910 25.791 -97.120 1.00 38.81 310 ARG A O 1
ATOM 2560 N N . LEU A 1 311 ? 41.974 25.732 -94.857 1.00 38.31 311 LEU A N 1
ATOM 2561 C CA . LEU A 1 311 ? 40.715 25.103 -94.398 1.00 38.31 311 LEU A CA 1
ATOM 2562 C C . LEU A 1 311 ? 40.810 25.123 -92.846 1.00 38.31 311 LEU A C 1
ATOM 2564 O O . LEU A 1 311 ? 41.870 24.796 -92.320 1.00 38.31 311 LEU A O 1
ATOM 2568 N N . GLU A 1 312 ? 39.944 25.830 -92.099 1.00 37.28 312 GLU A N 1
ATOM 2569 C CA . GLU A 1 312 ? 38.597 25.400 -91.635 1.00 37.28 312 GLU A CA 1
ATOM 2570 C C . GLU A 1 312 ? 38.682 24.175 -90.703 1.00 37.28 312 GLU A C 1
ATOM 2572 O O . GLU A 1 312 ? 39.399 23.239 -91.017 1.00 37.28 312 GLU A O 1
ATOM 2577 N N . GLN A 1 313 ? 38.077 24.103 -89.511 1.00 39.09 313 GLN A N 1
ATOM 2578 C CA . GLN A 1 313 ? 36.703 24.404 -89.064 1.00 39.09 313 GLN A CA 1
ATOM 2579 C C . GLN A 1 313 ? 36.700 24.227 -87.510 1.00 39.09 313 GLN A C 1
ATOM 2581 O O . GLN A 1 313 ? 37.454 23.404 -87.003 1.00 39.09 313 GLN A O 1
ATOM 2586 N N . GLU A 1 314 ? 36.130 25.116 -86.686 1.00 37.88 314 GLU A N 1
ATOM 2587 C CA . GLU A 1 314 ? 34.734 25.175 -86.185 1.00 37.88 314 GLU A CA 1
ATOM 2588 C C . GLU A 1 314 ? 34.480 24.572 -84.780 1.00 37.88 314 GLU A C 1
ATOM 2590 O O . GLU A 1 314 ? 34.721 23.395 -84.557 1.00 37.88 314 GLU A O 1
ATOM 2595 N N . GLN A 1 315 ? 33.819 25.397 -83.935 1.00 37.69 315 GLN A N 1
ATOM 2596 C CA . GLN A 1 315 ? 32.706 25.074 -83.003 1.00 37.69 315 GLN A CA 1
ATOM 2597 C C . GLN A 1 315 ? 33.032 24.214 -81.744 1.00 37.69 315 GLN A C 1
ATOM 2599 O O . GLN A 1 315 ? 33.783 23.261 -81.823 1.00 37.69 315 GLN A O 1
ATOM 2604 N N . LYS A 1 316 ? 32.497 24.411 -80.522 1.00 39.03 316 LYS A N 1
ATOM 2605 C CA . LYS A 1 316 ? 31.240 25.012 -80.023 1.00 39.03 316 LYS A CA 1
ATOM 2606 C C . LYS A 1 316 ? 31.249 25.051 -78.463 1.00 39.03 316 LYS A C 1
ATOM 2608 O O . LYS A 1 316 ? 31.712 24.093 -77.858 1.00 39.03 316 LYS A O 1
ATOM 2613 N N . LYS A 1 317 ? 30.579 26.072 -77.897 1.00 39.12 317 LYS A N 1
ATOM 2614 C CA . LYS A 1 317 ? 29.673 26.097 -76.709 1.00 39.12 317 LYS A CA 1
ATOM 2615 C C . LYS A 1 317 ? 30.175 25.925 -75.262 1.00 39.12 317 LYS A C 1
ATOM 2617 O O . LYS A 1 317 ? 30.553 24.842 -74.838 1.00 39.12 317 LYS A O 1
ATOM 2622 N N . ASP A 1 318 ? 29.998 27.007 -74.497 1.00 40.81 318 ASP A N 1
ATOM 2623 C CA . ASP A 1 318 ? 29.019 27.187 -73.404 1.00 40.81 318 ASP A CA 1
ATOM 2624 C C . ASP A 1 318 ? 28.526 25.947 -72.633 1.00 40.81 318 ASP A C 1
ATOM 2626 O O . ASP A 1 318 ? 27.829 25.096 -73.186 1.00 40.81 318 ASP A O 1
ATOM 2630 N N . ASN A 1 319 ? 28.751 25.947 -71.314 1.00 38.50 319 ASN A N 1
ATOM 2631 C CA . ASN A 1 319 ? 27.660 26.032 -70.334 1.00 38.50 319 ASN A CA 1
ATOM 2632 C C . ASN A 1 319 ? 28.201 26.348 -68.930 1.00 38.50 319 ASN A C 1
ATOM 2634 O O . ASN A 1 319 ? 28.949 25.574 -68.338 1.00 38.50 319 ASN A O 1
ATOM 2638 N N . ALA A 1 320 ? 27.754 27.485 -68.400 1.00 45.81 320 ALA A N 1
ATOM 2639 C CA . ALA A 1 320 ? 27.593 27.702 -66.974 1.00 45.81 320 ALA A CA 1
ATOM 2640 C C . ALA A 1 320 ? 26.374 26.901 -66.490 1.00 45.81 320 ALA A C 1
ATOM 2642 O O . ALA A 1 320 ? 25.339 26.932 -67.152 1.00 45.81 320 ALA A O 1
ATOM 2643 N N . VAL A 1 321 ? 26.482 26.238 -65.337 1.00 45.19 321 VAL A N 1
ATOM 2644 C CA . VAL A 1 321 ? 25.348 25.953 -64.449 1.00 45.19 321 VAL A CA 1
ATOM 2645 C C . VAL A 1 321 ? 25.853 26.118 -63.019 1.00 45.19 321 VAL A C 1
ATOM 2647 O O . VAL A 1 321 ? 26.631 25.310 -62.516 1.00 45.19 321 VAL A O 1
ATOM 2650 N N . GLU A 1 322 ? 25.419 27.213 -62.402 1.00 44.59 322 GLU A N 1
ATOM 2651 C CA . GLU A 1 322 ? 25.260 27.339 -60.959 1.00 44.59 322 GLU A CA 1
ATOM 2652 C C . GLU A 1 322 ? 24.356 26.212 -60.454 1.00 44.59 322 GLU A C 1
ATOM 2654 O O . GLU A 1 322 ? 23.288 25.955 -61.012 1.00 44.59 322 GLU A O 1
ATOM 2659 N N . THR A 1 323 ? 24.733 25.571 -59.356 1.00 43.22 323 THR A N 1
ATOM 2660 C CA . THR A 1 323 ? 23.746 25.193 -58.340 1.00 43.22 323 THR A CA 1
ATOM 2661 C C . THR A 1 323 ? 24.456 25.093 -57.002 1.00 43.22 323 THR A C 1
ATOM 2663 O O . THR A 1 323 ? 25.066 24.084 -56.656 1.00 43.22 323 THR A O 1
ATOM 2666 N N . GLU A 1 324 ? 24.375 26.191 -56.253 1.00 46.56 324 GLU A N 1
ATOM 2667 C CA . GLU A 1 324 ? 24.212 26.112 -54.811 1.00 46.56 324 GLU A CA 1
ATOM 2668 C C . GLU A 1 324 ? 23.076 25.128 -54.509 1.00 46.56 324 GLU A C 1
ATOM 2670 O O . GLU A 1 324 ? 21.936 25.322 -54.927 1.00 46.56 324 GLU A O 1
ATOM 2675 N N . GLN A 1 325 ? 23.395 24.079 -53.765 1.00 42.47 325 GLN A N 1
ATOM 2676 C CA . GLN A 1 325 ? 22.470 23.496 -52.808 1.00 42.47 325 GLN A CA 1
ATOM 2677 C C . GLN A 1 325 ? 23.256 23.278 -51.521 1.00 42.47 325 GLN A C 1
ATOM 2679 O O . GLN A 1 325 ? 23.824 22.218 -51.264 1.00 42.47 325 GLN A O 1
ATOM 2684 N N . GLU A 1 326 ? 23.273 24.330 -50.704 1.00 46.22 326 GLU A N 1
ATOM 2685 C CA . GLU A 1 326 ? 23.083 24.136 -49.276 1.00 46.22 326 GLU A CA 1
ATOM 2686 C C . GLU A 1 326 ? 21.845 23.259 -49.095 1.00 46.22 326 GLU A C 1
ATOM 2688 O O . GLU A 1 326 ? 20.761 23.648 -49.517 1.00 46.22 326 GLU A O 1
ATOM 2693 N N . LEU A 1 327 ? 21.987 22.101 -48.456 1.00 47.03 327 LEU A N 1
ATOM 2694 C CA . LEU A 1 327 ? 20.997 21.671 -47.481 1.00 47.03 327 LEU A CA 1
ATOM 2695 C C . LEU A 1 327 ? 21.673 20.844 -46.371 1.00 47.03 327 LEU A C 1
ATOM 2697 O O . LEU A 1 327 ? 22.667 20.151 -46.606 1.00 47.03 327 LEU A O 1
ATOM 2701 N N . PRO A 1 328 ? 21.145 20.960 -45.144 1.00 52.00 328 PRO A N 1
ATOM 2702 C CA . PRO A 1 328 ? 21.801 20.599 -43.905 1.00 52.00 328 PRO A CA 1
ATOM 2703 C C . PRO A 1 328 ? 21.539 19.135 -43.570 1.00 52.00 328 PRO A C 1
ATOM 2705 O O . PRO A 1 328 ? 20.395 18.683 -43.562 1.00 52.00 328 PRO A O 1
ATOM 2708 N N . ASN A 1 329 ? 22.577 18.402 -43.177 1.00 45.75 329 ASN A N 1
ATOM 2709 C CA . ASN A 1 329 ? 22.386 17.115 -42.512 1.00 45.75 329 ASN A CA 1
ATOM 2710 C C . ASN A 1 329 ? 22.286 17.302 -40.995 1.00 45.75 329 ASN A C 1
ATOM 2712 O O . ASN A 1 329 ? 23.051 16.740 -40.218 1.00 45.75 329 ASN A O 1
ATOM 2716 N N . ASP A 1 330 ? 21.277 18.085 -40.606 1.00 53.03 330 ASP A N 1
ATOM 2717 C CA . ASP A 1 330 ? 20.767 18.213 -39.238 1.00 53.03 330 ASP A CA 1
ATOM 2718 C C . ASP A 1 330 ? 19.468 17.390 -39.068 1.00 53.03 330 ASP A C 1
ATOM 2720 O O . ASP A 1 330 ? 18.517 17.777 -38.394 1.00 53.03 330 ASP A O 1
ATOM 2724 N N . ALA A 1 331 ? 19.407 16.224 -39.725 1.00 51.31 331 ALA A N 1
ATOM 2725 C CA . ALA A 1 331 ? 18.241 15.333 -39.745 1.00 51.31 331 ALA A CA 1
ATOM 2726 C C . ALA A 1 331 ? 18.491 13.961 -39.087 1.00 51.31 331 ALA A C 1
ATOM 2728 O O . ALA A 1 331 ? 17.717 13.029 -39.286 1.00 51.31 331 ALA A O 1
ATOM 2729 N N . ILE A 1 332 ? 19.536 13.826 -38.261 1.00 48.94 332 ILE A N 1
ATOM 2730 C CA . ILE A 1 332 ? 19.793 12.595 -37.483 1.00 48.94 332 ILE A CA 1
ATOM 2731 C C . ILE A 1 332 ? 19.199 12.667 -36.056 1.00 48.94 332 ILE A C 1
ATOM 2733 O O . ILE A 1 332 ? 19.145 11.663 -35.354 1.00 48.94 332 ILE A O 1
ATOM 2737 N N . TRP A 1 333 ? 18.620 13.801 -35.636 1.00 47.34 333 TRP A N 1
ATOM 2738 C CA . TRP A 1 333 ? 18.128 13.981 -34.256 1.00 47.34 333 TRP A CA 1
ATOM 2739 C C . TRP A 1 333 ? 16.603 14.052 -34.051 1.00 47.34 333 TRP A C 1
ATOM 2741 O O . TRP A 1 333 ? 16.162 14.314 -32.933 1.00 47.34 333 TRP A O 1
ATOM 2751 N N . GLN A 1 334 ? 15.768 13.766 -35.055 1.00 48.59 334 GLN A N 1
ATOM 2752 C CA . GLN A 1 334 ? 14.297 13.835 -34.903 1.00 48.59 334 GLN A CA 1
ATOM 2753 C C . GLN A 1 334 ? 13.568 12.481 -34.836 1.00 48.59 334 GLN A C 1
ATOM 2755 O O . GLN A 1 334 ? 12.351 12.462 -34.689 1.00 48.59 334 GLN A O 1
ATOM 2760 N N . GLN A 1 335 ? 14.275 11.345 -34.841 1.00 46.22 335 GLN A N 1
ATOM 2761 C CA . GLN A 1 335 ? 13.633 10.023 -34.709 1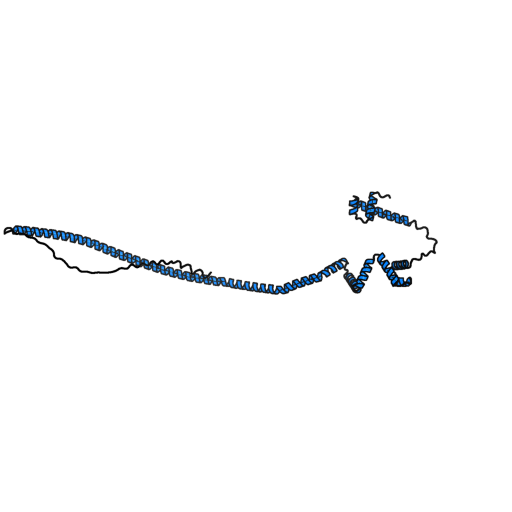.00 46.22 335 GLN A CA 1
ATOM 2762 C C . GLN A 1 335 ? 13.827 9.345 -33.339 1.00 46.22 335 GLN A C 1
ATOM 2764 O O . GLN A 1 335 ? 13.311 8.257 -33.118 1.00 46.22 335 GLN A O 1
ATOM 2769 N N . PHE A 1 336 ? 14.495 10.009 -32.386 1.00 47.12 336 PHE A N 1
ATOM 2770 C CA . PHE A 1 336 ? 14.751 9.474 -31.036 1.00 47.12 336 PHE A CA 1
ATOM 2771 C C . PHE A 1 336 ? 13.877 10.077 -29.917 1.00 47.12 336 PHE A C 1
ATOM 2773 O O . PHE A 1 336 ? 14.155 9.861 -28.742 1.00 47.12 336 PHE A O 1
ATOM 2780 N N . LYS A 1 337 ? 12.812 10.825 -30.248 1.00 49.22 337 LYS A N 1
ATOM 2781 C CA . LYS A 1 337 ? 11.943 11.498 -29.255 1.00 49.22 337 LYS A CA 1
ATOM 2782 C C . LYS A 1 337 ? 10.502 10.981 -29.143 1.00 49.22 337 LYS A C 1
ATOM 2784 O O . LYS A 1 337 ? 9.727 11.578 -28.406 1.00 49.22 337 LYS A O 1
ATOM 2789 N N . SER A 1 338 ? 10.120 9.892 -29.814 1.00 49.31 338 SER A N 1
ATOM 2790 C CA . SER A 1 338 ? 8.742 9.365 -29.730 1.00 49.31 338 SER A CA 1
ATOM 2791 C C . SER A 1 338 ? 8.554 8.122 -28.852 1.00 49.31 338 SER A C 1
ATOM 2793 O O . SER A 1 338 ? 7.414 7.702 -28.670 1.00 49.31 338 SER A O 1
ATOM 2795 N N . HIS A 1 339 ? 9.607 7.558 -28.255 1.00 48.84 339 HIS A N 1
ATOM 2796 C CA . HIS A 1 339 ? 9.492 6.430 -27.321 1.00 48.84 339 HIS A CA 1
ATOM 2797 C C . HIS A 1 339 ? 10.444 6.578 -26.132 1.00 48.84 339 HIS A C 1
ATOM 2799 O O . HIS A 1 339 ? 11.435 5.863 -26.064 1.00 48.84 339 HIS A O 1
ATOM 2805 N N . TRP A 1 340 ? 10.134 7.518 -25.233 1.00 45.88 340 TRP A N 1
ATOM 2806 C CA . TRP A 1 340 ? 10.449 7.500 -23.797 1.00 45.88 340 TRP A CA 1
ATOM 2807 C C . TRP A 1 340 ? 9.427 8.359 -23.054 1.00 45.88 340 TRP A C 1
ATOM 2809 O O . TRP A 1 340 ? 9.151 9.479 -23.545 1.00 45.88 340 TRP A O 1
#

Sequence (340 aa):
MTFTEEEQAIIDLLKQNKSYSYIAQERHTSRRNISRTKKRYEEEQTKNKEQNSVVNKESVENQEQNKVQLSKPSQVLKLFCEGKKTVEVAIELDMQIAEVDRVYKEYSESNGLYDLNQVYEDIKKNGSISSFVKLYQIIKQERMGMLQVANLLKICEEIPYLEAKYQRIKDVIEKDGPKVLDLIKQKLSLRNDIQSILGELPSFRSYVDNELKHEQEKLDKQKASLTNEVNKWKECAINEINNSKECLLALRDAADKLKSIRKEVDKLKQEEQRLTSRIELLKNEERQEQYVQRPQSQPQQTAKQGRPIRLEQEQKKDNAVETEQELPNDAIWQQFKSHW

pLDDT: mean 81.93, std 21.15, range [25.39, 98.5]

Secondary structure (DSSP, 8-state):
-PPPHHHHHHHHHHHTT--HHHHHHHTT--HHHHHHHHHHHHHHHHHHHHHTTSSS-S--SS---------HHHHHHHHHHTT--HHHHHHHTT--HHHHHHHHHHHHHHTT-HHHHHHHHHHHHHS-HHHHHHHHHHHHHTT--HHHHHHHHHHHHHHHHHHHHHHHHHHHHHHHHHHHHHHHHHHHHHHHHHHHHHHHHHHHHHHHHHHHHHHHHHHHHHHHHHHHHHHHHHHHHHHHHHHHHHHHHHHHHHHHHHHHHHHHHHHHHHHHHHHHHHHHHHHHHHHHHHTTS--------------------------------------SSSSSSS--

Radius of gyration: 82.01 Å; chains: 1; bounding box: 149×53×225 Å

Foldseek 3Di:
DDDDPLLVVLVVCVVVVHDLVVNCVVSVHDSVVSVVSVVVVVVVVVVVVVVVVVVPPPDPDDDDDDPPPDDLLRQLLVVVVVVDDLVRSCVVSVHDSVVSVVSVQVSCVVVVVVVVVVVVVCCVVPHDPVVVVVVVVVCVVVVPDPVRVVVVVVVVVCVVVVVVVVVVVVVCCVVCVVVVVVVVVVVVVVVVVVVVVVVCVVVVVVVVVVVVVVVVVVVVVVVVVVVVVVVVVVVVVVVVVVVVVVVVVVVVVVVVVVVVVVVVVVVVVVVVVVVVVVVVVVVVVVVVVVVVDDDDDDDDDDDDDDDDDDDDDDDDDDDDDDDDDDDDPPPPPPPPPPPD